Protein AF-0000000084721242 (afdb_homodimer)

pLDDT: mean 79.86, std 17.92, range [24.05, 97.44]

Nearest PDB structures (foldseek):
  6qlf-assembly1_O  TM=5.085E-01  e=5.139E+00  Saccharomyces cerevisiae

Secondary structure (DSSP, 8-state):
--EEEEEEE-------S---HHHHHHHHHHHHHHHHHHHHHHHHHHHHTT-GGGEEEEPPP-SSS-EEEEE-HHHHHHHHH-TTEEEEE-------/--EEEEEEE-------S---HHHHHHHHHHHHHHHHHHHHHHHHHHHHTT-GGGEEEEPPP-SSS-EEEEE-HHHHHHHHH-TTEEEEE-------

Radius of gyration: 16.93 Å; Cα contacts (8 Å, |Δi|>4): 303; chains: 2; bounding box: 42×45×47 Å

Sequence (192 aa):
MWIETIVMPREETVCERPASRRDRSAAHAAACAEGSQFRDSVLSYLHTHQLMDAVKWVSEAGSIPLVTLHCTSLVLEHLQKEPSFEAGRSLMFPAFMWIETIVMPREETVCERPASRRDRSAAHAAACAEGSQFRDSVLSYLHTHQLMDAVKWVSEAGSIPLVTLHCTSLVLEHLQKEPSFEAGRSLMFPAF

InterPro domains:
  IPR059681 PopC secretion inhibitor [PF27478] (4-90)

Organism: Cystobacter fuscus (strain ATCC 25194 / DSM 2262 / NBRC 100088 / M29) (NCBI:txid1242864)

Solvent-accessible surface area (backbone atoms only — not comparable to full-atom values): 10444 Å² total; per-residue (Å²): 118,79,40,52,34,36,38,30,73,35,75,80,58,79,75,75,75,86,68,54,68,74,41,46,56,51,44,47,51,51,29,31,51,47,3,40,50,46,42,51,50,52,49,49,50,32,53,75,69,69,40,54,87,48,44,79,47,70,50,57,62,27,56,48,54,46,36,44,32,36,21,27,68,67,52,53,54,54,41,52,66,37,80,62,36,40,49,36,60,56,63,57,75,69,82,120,119,78,41,51,34,37,37,30,73,36,73,80,58,81,74,76,75,84,68,54,69,73,41,47,56,52,45,46,51,50,29,31,51,47,3,40,50,46,41,50,51,54,51,50,50,33,53,76,69,68,39,56,88,47,44,80,46,70,50,59,62,25,55,46,54,44,35,44,31,35,21,28,68,68,52,52,56,54,41,50,66,37,80,62,37,40,50,35,60,56,58,62,73,72,82,121

Structure (mmCIF, N/CA/C/O backbone):
data_AF-0000000084721242-model_v1
#
loop_
_entity.id
_entity.type
_entity.pdbx_description
1 polymer 'Uncharacterized protein'
#
loop_
_atom_site.group_PDB
_atom_site.id
_atom_site.type_symbol
_atom_site.label_atom_id
_atom_site.label_alt_id
_atom_site.label_comp_id
_atom_site.label_asym_id
_atom_site.label_entity_id
_atom_site.label_seq_id
_atom_site.pdbx_PDB_ins_code
_atom_site.Cartn_x
_atom_site.Cartn_y
_atom_site.Cartn_z
_atom_site.occupancy
_atom_site.B_iso_or_equiv
_atom_site.auth_seq_id
_atom_site.auth_comp_id
_atom_site.auth_asym_id
_atom_site.auth_atom_id
_atom_site.pdbx_PDB_model_num
ATOM 1 N N . MET A 1 1 ? 14.523 -18.469 1.668 1 85.25 1 MET A N 1
ATOM 2 C CA . MET A 1 1 ? 14.656 -17.109 2.201 1 85.25 1 MET A CA 1
ATOM 3 C C . MET A 1 1 ? 13.328 -16.359 2.1 1 85.25 1 MET A C 1
ATOM 5 O O . MET A 1 1 ? 12.57 -16.562 1.15 1 85.25 1 MET A O 1
ATOM 9 N N . TRP A 1 2 ? 12.898 -15.75 3.172 1 86.06 2 TRP A N 1
ATOM 10 C CA . TRP A 1 2 ? 11.602 -15.07 3.225 1 86.06 2 TRP A CA 1
ATOM 11 C C . TRP A 1 2 ? 11.766 -13.578 2.975 1 86.06 2 TRP A C 1
ATOM 13 O O . TRP A 1 2 ? 12.734 -12.969 3.436 1 86.06 2 TRP A O 1
ATOM 23 N N . ILE A 1 3 ? 10.883 -13.008 2.139 1 82.38 3 ILE A N 1
ATOM 24 C CA . ILE A 1 3 ? 10.875 -11.578 1.865 1 82.38 3 ILE A CA 1
ATOM 25 C C . ILE A 1 3 ? 9.508 -10.992 2.215 1 82.38 3 ILE A C 1
ATOM 27 O O . ILE A 1 3 ? 8.5 -11.695 2.201 1 82.38 3 ILE A O 1
ATOM 31 N N . GLU A 1 4 ? 9.516 -9.766 2.613 1 80.69 4 GLU A N 1
ATOM 32 C CA . GLU A 1 4 ? 8.273 -9 2.768 1 80.69 4 GLU A CA 1
ATOM 33 C C . GLU A 1 4 ? 7.816 -8.414 1.436 1 80.69 4 GLU A C 1
ATOM 35 O O . GLU A 1 4 ? 8.57 -7.703 0.774 1 80.69 4 GLU A O 1
ATOM 40 N N . THR A 1 5 ? 6.586 -8.805 1.059 1 85.75 5 THR A N 1
ATOM 41 C CA . THR A 1 5 ? 6.004 -8.383 -0.212 1 85.75 5 THR A CA 1
ATOM 42 C C . THR A 1 5 ? 4.73 -7.582 0.016 1 85.75 5 THR A C 1
ATOM 44 O O . THR A 1 5 ? 3.904 -7.938 0.86 1 85.75 5 THR A O 1
ATOM 47 N N . ILE A 1 6 ? 4.621 -6.551 -0.744 1 86.56 6 ILE A N 1
ATOM 48 C CA . ILE A 1 6 ? 3.389 -5.766 -0.73 1 86.56 6 ILE A CA 1
ATOM 49 C C . ILE A 1 6 ? 2.67 -5.914 -2.07 1 86.56 6 ILE A C 1
ATOM 51 O O . ILE A 1 6 ? 3.297 -5.844 -3.129 1 86.56 6 ILE A O 1
ATOM 55 N N . VAL A 1 7 ? 1.37 -6.16 -1.946 1 90.31 7 VAL A N 1
ATOM 56 C CA . VAL A 1 7 ? 0.529 -6.312 -3.129 1 90.31 7 VAL A CA 1
ATOM 57 C C . VAL A 1 7 ? -0.62 -5.309 -3.078 1 90.31 7 VAL A C 1
ATOM 59 O O . VAL A 1 7 ? -1.258 -5.137 -2.035 1 90.31 7 VAL A O 1
ATOM 62 N N . MET A 1 8 ? -0.796 -4.605 -4.184 1 88.62 8 MET A N 1
ATOM 63 C CA .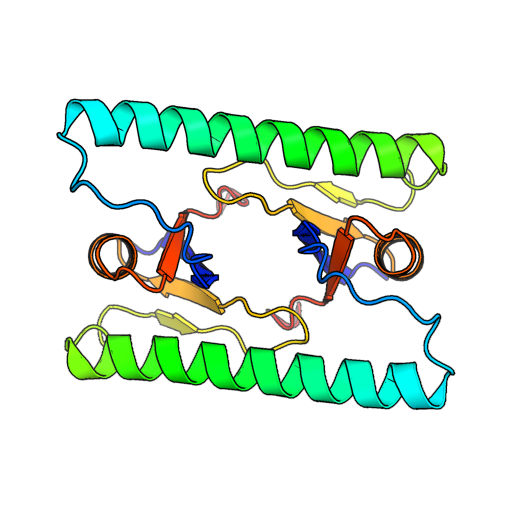 MET A 1 8 ? -1.914 -3.676 -4.324 1 88.62 8 MET A CA 1
ATOM 64 C C . MET A 1 8 ? -2.59 -3.842 -5.684 1 88.62 8 MET A C 1
ATOM 66 O O . MET A 1 8 ? -2.018 -4.434 -6.598 1 88.62 8 MET A O 1
ATOM 70 N N . PRO A 1 9 ? -3.895 -3.381 -5.73 1 85.25 9 PRO A N 1
ATOM 71 C CA . PRO A 1 9 ? -4.543 -3.475 -7.043 1 85.25 9 PRO A CA 1
ATOM 72 C C . PRO A 1 9 ? -3.828 -2.658 -8.117 1 85.25 9 PRO A C 1
ATOM 74 O O . PRO A 1 9 ? -3.346 -1.556 -7.84 1 85.25 9 PRO A O 1
ATOM 77 N N . ARG A 1 10 ? -3.633 -3.352 -9.305 1 80.06 10 ARG A N 1
ATOM 7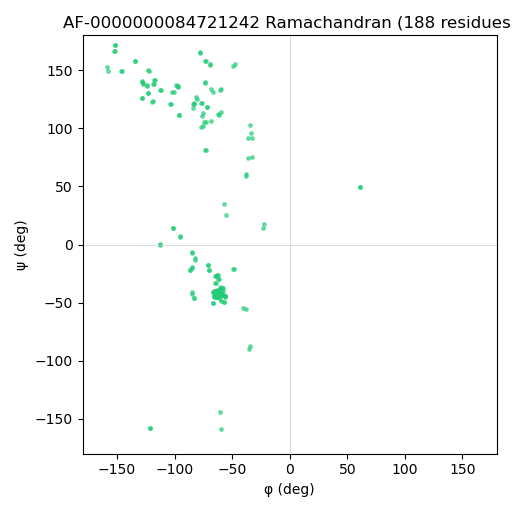8 C CA . ARG A 1 10 ? -3.113 -2.602 -10.445 1 80.06 10 ARG A CA 1
ATOM 79 C C . ARG A 1 10 ? -4.199 -1.736 -11.07 1 80.06 10 ARG A C 1
ATOM 81 O O . ARG A 1 10 ? -5.324 -2.197 -11.281 1 80.06 10 ARG A O 1
ATOM 88 N N . GLU A 1 11 ? -3.965 -0.505 -11.109 1 67.81 11 GLU A N 1
ATOM 89 C CA . GLU A 1 11 ? -4.918 0.384 -11.766 1 67.81 11 GLU A CA 1
ATOM 90 C C . GLU A 1 11 ? -4.859 0.236 -13.289 1 67.81 11 GLU A C 1
ATOM 92 O O . GLU A 1 11 ? -3.783 0.019 -13.852 1 67.81 11 GLU A O 1
ATOM 97 N N . GLU A 1 12 ? -5.922 -0.469 -13.867 1 56.06 12 GLU A N 1
ATOM 98 C CA . GLU A 1 12 ? -6.012 -0.661 -15.312 1 56.06 12 GLU A CA 1
ATOM 99 C C . GLU A 1 12 ? -5.547 0.582 -16.062 1 56.06 12 GLU A C 1
ATOM 101 O O . GLU A 1 12 ? -6.168 1.642 -15.969 1 56.06 12 GLU A O 1
ATOM 106 N N . THR A 1 13 ? -4.406 0.854 -15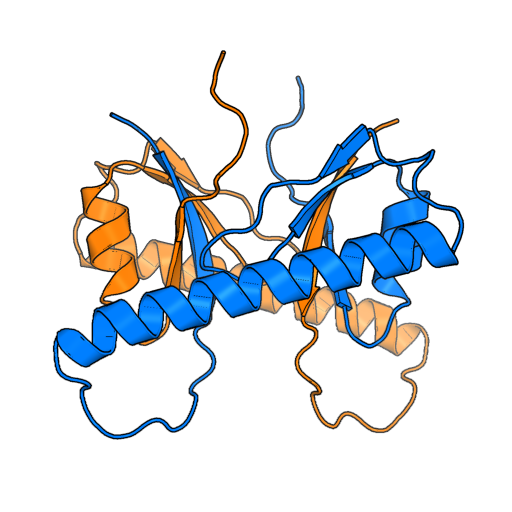.781 1 46.47 13 THR A N 1
ATOM 107 C CA . THR A 1 13 ? -4.172 1.812 -16.859 1 46.47 13 THR A CA 1
ATOM 108 C C . THR A 1 13 ? -4.352 1.149 -18.219 1 46.47 13 THR A C 1
ATOM 110 O O . THR A 1 13 ? -4.105 -0.049 -18.375 1 46.47 13 THR A O 1
ATOM 113 N N . VAL A 1 14 ? -5.336 1.548 -18.953 1 42.94 14 VAL A N 1
ATOM 114 C CA . VAL A 1 14 ? -5.613 1.161 -20.328 1 42.94 14 VAL A CA 1
ATOM 115 C C . VAL A 1 14 ? -4.324 0.687 -21 1 42.94 14 VAL A C 1
ATOM 117 O O . VAL A 1 14 ? -4.238 0.633 -22.234 1 42.94 14 VAL A O 1
ATOM 120 N N . CYS A 1 15 ? -3.334 0.424 -20.406 1 41.22 15 CYS A N 1
ATOM 121 C CA . CYS A 1 15 ? -2.262 0.323 -21.391 1 41.22 15 CYS A CA 1
ATOM 122 C C . CYS A 1 15 ? -2.348 -0.991 -22.156 1 41.22 15 CYS A C 1
ATOM 124 O O . CYS A 1 15 ? -2.564 -2.049 -21.562 1 41.22 15 CYS A O 1
ATOM 126 N N . GLU A 1 16 ? -2.656 -0.949 -23.328 1 44.56 16 GLU A N 1
ATOM 127 C CA . GLU A 1 16 ? -2.664 -1.88 -24.453 1 44.56 16 GLU A CA 1
ATOM 128 C C . GLU A 1 16 ? -1.499 -2.861 -24.375 1 44.56 16 GLU A C 1
ATOM 130 O O . GLU A 1 16 ? -1.693 -4.074 -24.469 1 44.56 16 GLU A O 1
ATOM 135 N N . ARG A 1 17 ? -0.319 -2.371 -24.984 1 44 17 ARG A N 1
ATOM 136 C CA . ARG A 1 17 ? 0.573 -3.221 -25.781 1 44 17 ARG A CA 1
ATOM 137 C C . ARG A 1 17 ? 1.55 -3.967 -24.875 1 44 17 ARG A C 1
ATOM 139 O O . ARG A 1 17 ? 2.115 -3.385 -23.938 1 44 17 ARG A O 1
ATOM 146 N N . PRO A 1 18 ? 1.588 -5.199 -24.781 1 45.91 18 PRO A N 1
ATOM 147 C CA . PRO A 1 18 ? 2.586 -6.051 -24.141 1 45.91 18 PRO A CA 1
ATOM 148 C C . PRO A 1 18 ? 4 -5.48 -24.234 1 45.91 18 PRO A C 1
ATOM 150 O O . PRO A 1 18 ? 4.473 -5.176 -25.328 1 45.91 18 PRO A O 1
ATOM 153 N N . ALA A 1 19 ? 4.477 -4.73 -23.328 1 49.97 19 ALA A N 1
ATOM 154 C CA . ALA A 1 19 ? 5.746 -4.039 -23.531 1 49.97 19 ALA A CA 1
ATOM 155 C C . ALA A 1 19 ? 6.906 -5.027 -23.578 1 49.97 19 ALA A C 1
ATOM 157 O O . ALA A 1 19 ? 6.875 -6.062 -22.906 1 49.97 19 ALA A O 1
ATOM 158 N N . SER A 1 20 ? 7.848 -4.996 -24.469 1 59.22 20 SER A N 1
ATOM 159 C CA . SER A 1 20 ? 9.125 -5.684 -24.609 1 59.22 20 SER A CA 1
ATOM 160 C C . SER A 1 20 ? 9.945 -5.605 -23.328 1 59.22 20 SER A C 1
ATOM 162 O O . SER A 1 20 ? 9.672 -4.77 -22.469 1 59.22 20 SER A O 1
ATOM 164 N N . ARG A 1 21 ? 10.789 -6.516 -23.094 1 52.5 21 ARG A N 1
ATOM 165 C CA . ARG A 1 21 ? 11.68 -6.551 -21.938 1 52.5 21 ARG A CA 1
ATOM 166 C C . ARG A 1 21 ? 12.188 -5.152 -21.594 1 52.5 21 ARG A C 1
ATOM 168 O O . ARG A 1 21 ? 12.258 -4.777 -20.422 1 52.5 21 ARG A O 1
ATOM 175 N N . ARG A 1 22 ? 12.789 -4.562 -22.672 1 53.97 22 ARG A N 1
ATOM 176 C CA . ARG A 1 22 ? 13.266 -3.191 -22.5 1 53.97 22 ARG A CA 1
ATOM 177 C C . ARG A 1 22 ? 12.18 -2.312 -21.891 1 53.97 22 ARG A C 1
ATOM 179 O O . ARG A 1 22 ? 12.469 -1.448 -21.062 1 53.97 22 ARG A O 1
ATOM 186 N N . ASP A 1 23 ? 11.07 -2.83 -22.078 1 63.94 23 ASP A N 1
ATOM 187 C CA . ASP A 1 23 ? 9.898 -2.084 -21.625 1 63.94 23 ASP A CA 1
ATOM 188 C C . ASP A 1 23 ? 9.617 -2.336 -20.156 1 63.94 23 ASP A C 1
ATOM 190 O O . ASP A 1 23 ? 9.273 -1.41 -19.406 1 63.94 23 ASP A O 1
ATOM 194 N N . ARG A 1 24 ? 10.266 -3.494 -19.812 1 66.31 24 ARG A N 1
ATOM 195 C CA . ARG A 1 24 ? 10.016 -3.809 -18.406 1 66.31 24 ARG A CA 1
ATOM 196 C C . ARG A 1 24 ? 10.969 -3.043 -17.5 1 66.31 24 ARG A C 1
ATOM 198 O O . ARG A 1 24 ? 10.57 -2.551 -16.438 1 66.31 24 ARG A O 1
ATOM 205 N N . SER A 1 25 ? 12.266 -3.078 -17.906 1 72.81 25 SER A N 1
ATOM 206 C CA . SER A 1 25 ? 13.234 -2.32 -17.125 1 72.81 25 SER A CA 1
ATOM 207 C C . SER A 1 25 ? 12.852 -0.846 -17.047 1 72.81 25 SER A C 1
ATOM 209 O O . SER A 1 25 ? 12.945 -0.232 -15.984 1 72.81 25 SER A O 1
ATOM 211 N N . ALA A 1 26 ? 12.586 -0.361 -18.125 1 76.94 26 ALA A N 1
ATOM 212 C CA . ALA A 1 26 ? 12.141 1.031 -18.141 1 76.94 26 ALA A CA 1
ATOM 213 C C . ALA A 1 26 ? 10.891 1.228 -17.297 1 76.94 26 ALA A C 1
ATOM 215 O O . ALA A 1 26 ? 10.766 2.234 -16.594 1 76.94 26 ALA A O 1
ATOM 216 N N . ALA A 1 27 ? 10.109 0.227 -17.406 1 74.31 27 ALA A N 1
ATOM 217 C CA . ALA A 1 27 ? 8.891 0.287 -16.609 1 74.31 27 ALA A CA 1
ATOM 218 C C . ALA A 1 27 ? 9.203 0.239 -15.125 1 74.31 27 ALA A C 1
ATOM 220 O O . ALA A 1 27 ? 8.609 0.975 -14.328 1 74.31 27 ALA A O 1
ATOM 221 N N . HIS A 1 28 ? 10.117 -0.567 -14.836 1 77.12 28 HIS A N 1
ATOM 222 C CA . HIS A 1 28 ? 10.523 -0.662 -13.445 1 77.12 28 HIS A CA 1
ATOM 223 C C . HIS A 1 28 ? 11.172 0.636 -12.969 1 77.12 28 HIS A C 1
ATOM 225 O O . HIS A 1 28 ? 10.891 1.108 -11.867 1 77.12 28 HIS A O 1
ATOM 231 N N . ALA A 1 29 ? 12.023 1.138 -13.797 1 82.62 29 ALA A N 1
ATOM 232 C CA . ALA A 1 29 ? 12.664 2.404 -13.453 1 82.62 29 ALA A CA 1
ATOM 233 C C . ALA A 1 29 ? 11.633 3.51 -13.258 1 82.62 29 ALA A C 1
ATOM 235 O O . ALA A 1 29 ? 11.742 4.32 -12.336 1 82.62 29 ALA A O 1
ATOM 236 N N . ALA A 1 30 ? 10.758 3.492 -14.102 1 82.94 30 ALA A N 1
ATOM 237 C CA . ALA A 1 30 ? 9.688 4.484 -13.992 1 82.94 30 ALA A CA 1
ATOM 238 C C . ALA A 1 30 ? 8.883 4.289 -12.719 1 82.94 30 ALA A C 1
ATOM 240 O O . ALA A 1 30 ? 8.523 5.262 -12.047 1 82.94 30 ALA A O 1
ATOM 241 N N . ALA A 1 31 ? 8.68 3.107 -12.43 1 80.44 31 ALA A N 1
ATOM 242 C CA . ALA A 1 31 ? 7.941 2.787 -11.211 1 80.44 31 ALA A CA 1
ATOM 243 C C . ALA A 1 31 ? 8.711 3.236 -9.969 1 80.44 31 ALA A C 1
ATOM 245 O O . ALA A 1 31 ? 8.125 3.803 -9.047 1 80.44 31 ALA A O 1
ATOM 246 N N . CYS A 1 32 ? 9.969 3.045 -10.016 1 83.25 32 CYS A N 1
ATOM 247 C CA . CYS A 1 32 ? 10.797 3.463 -8.891 1 83.25 32 CYS A CA 1
ATOM 248 C C . CYS A 1 32 ? 10.805 4.98 -8.75 1 83.25 32 CYS A C 1
ATOM 250 O O . CYS A 1 32 ? 10.773 5.508 -7.637 1 83.25 32 CYS A O 1
ATOM 252 N N . ALA A 1 33 ? 10.883 5.582 -9.828 1 89 33 ALA A N 1
ATOM 253 C CA . ALA A 1 33 ? 10.844 7.043 -9.812 1 89 33 ALA A CA 1
ATOM 254 C C . ALA A 1 33 ? 9.531 7.547 -9.219 1 89 33 ALA A C 1
ATOM 256 O O . ALA A 1 33 ? 9.523 8.5 -8.43 1 89 33 ALA A O 1
ATOM 257 N N . GLU A 1 34 ? 8.477 6.863 -9.57 1 84.62 34 GLU A N 1
ATOM 258 C CA . GLU A 1 34 ? 7.164 7.23 -9.047 1 84.62 34 GLU A CA 1
ATOM 259 C C . GLU A 1 34 ? 7.098 7.023 -7.535 1 84.62 34 GLU A C 1
ATOM 261 O O . GLU A 1 34 ? 6.562 7.863 -6.809 1 84.62 34 GLU A O 1
ATOM 266 N N . GLY A 1 35 ? 7.613 5.961 -7.172 1 86.06 35 GLY A N 1
ATOM 267 C CA . GLY A 1 35 ? 7.672 5.699 -5.742 1 86.06 35 GLY A CA 1
ATOM 268 C C . GLY A 1 35 ? 8.453 6.75 -4.977 1 86.06 35 GLY A C 1
ATOM 269 O O . GLY A 1 35 ? 8.023 7.195 -3.91 1 86.06 35 GLY A O 1
ATOM 270 N N . SER A 1 36 ? 9.562 7.121 -5.586 1 90.75 36 SER A N 1
ATOM 271 C CA . SER A 1 36 ? 10.406 8.141 -4.965 1 90.75 36 SER A CA 1
ATOM 272 C C . SER A 1 36 ? 9.68 9.477 -4.891 1 90.75 36 SER A C 1
ATOM 274 O O . SER A 1 36 ? 9.742 10.172 -3.871 1 90.75 36 SER A O 1
ATOM 276 N N . GLN A 1 37 ? 9.062 9.789 -5.93 1 92.62 37 GLN A N 1
ATOM 277 C CA . GLN A 1 37 ? 8.328 11.047 -5.969 1 92.62 37 GLN A CA 1
ATOM 278 C C . GLN A 1 37 ? 7.223 11.07 -4.918 1 92.62 37 GLN A C 1
ATOM 280 O O . GLN A 1 37 ? 7 12.086 -4.262 1 92.62 37 GLN A O 1
ATOM 285 N N . PHE A 1 38 ? 6.594 10.008 -4.801 1 91.69 38 PHE A N 1
ATOM 286 C CA . PHE A 1 38 ? 5.516 9.953 -3.822 1 91.69 38 PHE A CA 1
ATOM 287 C C . PHE A 1 38 ? 6.059 10.102 -2.406 1 91.69 38 PHE A C 1
ATOM 289 O O . PHE A 1 38 ? 5.508 10.859 -1.601 1 91.69 38 PHE A O 1
ATOM 296 N N . ARG A 1 39 ? 7.098 9.422 -2.158 1 92.19 39 ARG A N 1
ATOM 297 C CA . ARG A 1 39 ? 7.723 9.555 -0.848 1 92.19 39 ARG A CA 1
ATOM 298 C C . ARG A 1 39 ? 8.086 11.008 -0.559 1 92.19 39 ARG A C 1
ATOM 300 O O . ARG A 1 39 ? 7.824 11.516 0.535 1 92.19 39 ARG A O 1
ATOM 307 N N . ASP A 1 40 ? 8.641 11.656 -1.517 1 94.88 40 ASP A N 1
ATOM 308 C CA . ASP A 1 40 ? 9.016 13.055 -1.353 1 94.88 40 ASP A CA 1
ATOM 309 C C . ASP A 1 40 ? 7.793 13.922 -1.045 1 94.88 40 ASP A C 1
ATOM 311 O O . ASP A 1 40 ? 7.871 14.852 -0.243 1 94.88 40 ASP A O 1
ATOM 315 N N . SER A 1 41 ? 6.719 13.578 -1.66 1 95.25 41 SER A N 1
ATOM 316 C CA . SER A 1 41 ? 5.496 14.336 -1.425 1 95.25 41 SER A CA 1
ATOM 317 C C . SER A 1 41 ? 5.008 14.172 0.011 1 95.25 41 SER A C 1
ATOM 319 O O . SER A 1 41 ? 4.566 15.133 0.64 1 95.25 41 SER A O 1
ATOM 321 N N . VAL A 1 42 ? 5.07 12.984 0.449 1 95.88 42 VAL A N 1
ATOM 322 C CA . VAL A 1 42 ? 4.648 12.703 1.817 1 95.88 42 VAL A CA 1
ATOM 323 C C . VAL A 1 42 ? 5.559 13.438 2.799 1 95.88 42 VAL A C 1
ATOM 325 O O . VAL A 1 42 ? 5.082 14.094 3.732 1 95.88 42 VAL A O 1
ATOM 328 N N . LEU A 1 43 ? 6.824 13.406 2.568 1 96.56 43 LEU A N 1
ATOM 329 C CA . LEU A 1 43 ? 7.781 14.078 3.439 1 96.56 43 LEU A CA 1
ATOM 330 C C . LEU A 1 43 ? 7.562 15.586 3.424 1 96.56 43 LEU A C 1
ATOM 332 O O . LEU A 1 43 ? 7.609 16.234 4.473 1 96.56 43 LEU A O 1
ATOM 336 N N . SER A 1 44 ? 7.395 16.078 2.291 1 97.12 44 SER A N 1
ATOM 337 C CA . SER A 1 44 ? 7.141 17.516 2.172 1 97.12 44 SER A CA 1
ATOM 338 C C . SER A 1 44 ? 5.902 17.922 2.963 1 97.12 44 SER A C 1
ATOM 340 O O . SER A 1 44 ? 5.898 18.953 3.631 1 97.12 44 SER A O 1
ATOM 342 N N . TYR A 1 45 ? 4.891 17.094 2.824 1 97.38 45 TYR A N 1
ATOM 343 C CA . TYR A 1 45 ? 3.666 17.375 3.564 1 97.38 45 TYR A CA 1
ATOM 344 C C . TYR A 1 45 ? 3.926 17.375 5.066 1 97.38 45 TYR A C 1
ATOM 346 O O . TYR A 1 45 ? 3.49 18.297 5.77 1 97.38 45 TYR A O 1
ATOM 354 N N . LEU A 1 46 ? 4.609 16.391 5.555 1 97.31 46 LEU A N 1
ATOM 355 C CA . LEU A 1 46 ? 4.91 16.281 6.977 1 97.31 46 LEU A CA 1
ATOM 356 C C . LEU A 1 46 ? 5.719 17.484 7.453 1 97.31 46 LEU A C 1
ATOM 358 O O . LEU A 1 46 ? 5.477 18.016 8.547 1 97.31 46 LEU A O 1
ATOM 362 N N . HIS A 1 47 ? 6.598 17.906 6.664 1 97.31 47 HIS A N 1
ATOM 363 C CA . HIS A 1 47 ? 7.418 19.062 6.996 1 97.31 47 HIS A CA 1
ATOM 364 C C . HIS A 1 47 ? 6.582 20.328 7.047 1 97.31 47 HIS A C 1
ATOM 366 O O . HIS A 1 47 ? 6.676 21.109 8.008 1 97.31 47 HIS A O 1
ATOM 372 N N . THR A 1 48 ? 5.844 20.531 6.047 1 97.25 48 THR A N 1
ATOM 373 C CA . THR A 1 48 ? 5.035 21.75 5.918 1 97.25 48 THR A CA 1
ATOM 374 C C . THR A 1 48 ? 4.074 21.875 7.094 1 97.25 48 THR A C 1
ATOM 376 O O . THR A 1 48 ? 3.818 22.984 7.566 1 97.25 48 THR A O 1
ATOM 379 N N . HIS A 1 49 ? 3.555 20.797 7.52 1 97.12 49 HIS A N 1
ATOM 380 C CA . HIS A 1 49 ? 2.557 20.828 8.578 1 97.12 49 HIS A CA 1
ATOM 381 C C . HIS A 1 49 ? 3.197 20.594 9.945 1 97.12 49 HIS A C 1
ATOM 383 O O . HIS A 1 49 ? 2.496 20.375 10.938 1 97.12 49 HIS A O 1
ATOM 389 N N . GLN A 1 50 ? 4.492 20.562 9.992 1 96.94 50 GLN A N 1
ATOM 390 C CA . GLN A 1 50 ? 5.27 20.484 11.227 1 96.94 50 GLN A CA 1
ATOM 391 C C . GLN A 1 50 ? 4.945 19.203 11.992 1 96.94 50 GLN A C 1
ATOM 393 O O . GLN A 1 50 ? 4.734 19.234 13.203 1 96.94 50 GLN A O 1
ATOM 398 N N . LEU A 1 51 ? 4.98 18.062 11.234 1 97.44 51 LEU A N 1
ATOM 399 C CA . LEU A 1 51 ? 4.59 16.797 11.828 1 97.44 51 LEU A CA 1
ATOM 400 C C . LEU A 1 51 ? 5.789 15.867 11.953 1 97.44 51 LEU A C 1
ATOM 402 O O . LEU A 1 51 ? 5.664 14.75 12.469 1 97.44 51 LEU A O 1
ATOM 406 N N . MET A 1 52 ? 6.953 16.281 11.547 1 96 52 MET A N 1
ATOM 407 C CA . MET A 1 52 ? 8.125 15.414 11.484 1 96 52 MET A CA 1
ATOM 408 C C . MET A 1 52 ? 8.539 14.953 12.875 1 96 52 MET A C 1
ATOM 410 O O . MET A 1 52 ? 9.078 13.859 13.039 1 96 52 MET A O 1
ATOM 414 N N . ASP A 1 53 ? 8.219 15.766 13.891 1 96.75 53 ASP A N 1
ATOM 415 C CA . ASP A 1 53 ? 8.578 15.398 15.266 1 96.75 53 ASP A CA 1
ATOM 416 C C . ASP A 1 53 ? 7.73 14.234 15.758 1 96.75 53 ASP A C 1
ATOM 418 O O . ASP A 1 53 ? 8.07 13.594 16.766 1 96.75 53 ASP A O 1
ATOM 422 N N . ALA A 1 54 ? 6.664 13.961 15.141 1 96.44 54 ALA A N 1
ATOM 423 C CA . ALA A 1 54 ? 5.738 12.898 15.523 1 96.44 54 ALA A CA 1
ATOM 424 C C . ALA A 1 54 ? 5.914 11.664 14.648 1 96.44 54 ALA A C 1
ATOM 426 O O . ALA A 1 54 ? 5.035 10.805 14.586 1 96.44 54 ALA A O 1
ATOM 427 N N . VAL A 1 55 ? 7.027 11.664 13.938 1 93.62 55 VAL A N 1
ATOM 428 C CA . VAL A 1 55 ? 7.375 10.547 13.07 1 93.62 55 VAL A CA 1
ATOM 429 C C . VAL A 1 55 ? 8.695 9.93 13.531 1 93.62 55 VAL A C 1
ATOM 431 O O . VAL A 1 55 ? 9.711 10.617 13.625 1 93.62 55 VAL A O 1
ATOM 434 N N . LYS A 1 56 ? 8.633 8.656 13.805 1 93.44 56 LYS A N 1
ATOM 435 C CA . LYS A 1 56 ? 9.828 7.945 14.258 1 93.44 56 LYS A CA 1
ATOM 436 C C . LYS A 1 56 ? 10.672 7.484 13.07 1 93.44 56 LYS A C 1
ATOM 438 O O . LYS A 1 56 ? 11.906 7.516 13.133 1 93.44 56 LYS A O 1
ATOM 443 N N . TRP A 1 57 ? 10.008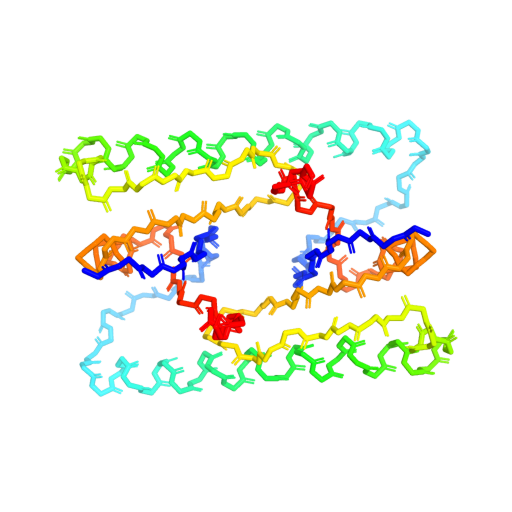 6.965 12.023 1 89 57 TRP A N 1
ATOM 444 C CA . TRP A 1 57 ? 10.727 6.539 10.828 1 89 57 TRP A CA 1
ATOM 445 C C . TRP A 1 57 ? 9.805 6.492 9.617 1 89 57 TRP A C 1
ATOM 447 O O . TRP A 1 57 ? 8.586 6.402 9.766 1 89 57 TRP A O 1
ATOM 457 N N . VAL A 1 58 ? 10.43 6.68 8.461 1 89 58 VAL A N 1
ATOM 458 C CA . VAL A 1 58 ? 9.758 6.625 7.164 1 89 58 VAL A CA 1
ATOM 459 C C . VAL A 1 58 ? 10.453 5.594 6.273 1 89 58 VAL A C 1
ATOM 461 O O . VAL A 1 58 ? 11.68 5.535 6.215 1 89 58 VAL A O 1
ATOM 464 N N . SER A 1 59 ? 9.648 4.824 5.594 1 83.38 59 SER A N 1
ATOM 465 C CA . SER A 1 59 ? 10.219 3.809 4.715 1 83.38 59 SER A CA 1
ATOM 466 C C . SER A 1 59 ? 10.914 4.441 3.514 1 83.38 59 SER A C 1
ATOM 468 O O . SER A 1 59 ? 10.562 5.543 3.092 1 83.38 59 SER A O 1
ATOM 470 N N . GLU A 1 60 ? 11.898 3.611 2.971 1 84.81 60 GLU A N 1
ATOM 471 C CA . GLU A 1 60 ? 12.484 3.988 1.686 1 84.81 60 GLU A CA 1
ATOM 472 C C . GLU A 1 60 ? 11.5 3.734 0.543 1 84.81 60 GLU A C 1
ATOM 474 O O . GLU A 1 60 ? 10.555 2.963 0.692 1 84.81 60 GLU A O 1
ATOM 479 N N . ALA A 1 61 ? 11.812 4.484 -0.528 1 81.81 61 ALA A N 1
ATOM 480 C CA . ALA A 1 61 ? 10.969 4.316 -1.709 1 81.81 61 ALA A CA 1
ATOM 481 C C . ALA A 1 61 ? 11.266 2.992 -2.408 1 81.81 61 ALA A C 1
ATOM 483 O O . ALA A 1 61 ? 12.414 2.551 -2.463 1 81.81 61 ALA A O 1
ATOM 484 N N . GLY A 1 62 ? 10.148 2.346 -2.871 1 78.75 62 GLY A N 1
ATOM 485 C CA . GLY A 1 62 ? 10.25 1.179 -3.732 1 78.75 62 GLY A CA 1
ATOM 486 C C . GLY A 1 62 ? 9.547 1.356 -5.066 1 78.75 62 GLY A C 1
ATOM 487 O O . GLY A 1 62 ? 9.453 2.473 -5.578 1 78.75 62 GLY A O 1
ATOM 488 N N . SER A 1 63 ? 9.227 0.219 -5.66 1 78.5 63 SER A N 1
ATOM 489 C CA . SER A 1 63 ? 8.586 0.271 -6.973 1 78.5 63 SER A CA 1
ATOM 490 C C . SER A 1 63 ? 7.082 0.507 -6.844 1 78.5 63 SER A C 1
ATOM 492 O O . SER A 1 63 ? 6.41 0.808 -7.832 1 78.5 63 SER A O 1
ATOM 494 N N . ILE A 1 64 ? 6.59 0.396 -5.688 1 79.44 64 ILE A N 1
ATOM 495 C CA . ILE A 1 64 ? 5.188 0.717 -5.43 1 79.44 64 ILE A CA 1
ATOM 496 C C . ILE A 1 64 ? 5.086 2.09 -4.77 1 79.44 64 ILE A C 1
ATOM 498 O O . ILE A 1 64 ? 5.824 2.389 -3.828 1 79.44 64 ILE A O 1
ATOM 502 N N . PRO A 1 65 ? 4.199 2.916 -5.305 1 83.12 65 PRO A N 1
ATOM 503 C CA . PRO A 1 65 ? 4.047 4.227 -4.672 1 83.12 65 PRO A CA 1
ATOM 504 C C . PRO A 1 65 ? 3.314 4.152 -3.334 1 83.12 65 PRO A C 1
ATOM 506 O O . PRO A 1 65 ? 2.123 4.465 -3.26 1 83.12 65 PRO A O 1
ATOM 509 N N . LEU A 1 66 ? 4.051 3.812 -2.344 1 84.44 66 LEU A N 1
ATOM 510 C CA . LEU A 1 66 ? 3.559 3.742 -0.971 1 84.44 66 LEU A CA 1
ATOM 511 C C . LEU A 1 66 ? 4.648 4.145 0.018 1 84.44 66 LEU A C 1
ATOM 513 O O . LEU A 1 66 ? 5.836 3.93 -0.241 1 84.44 66 LEU A O 1
ATOM 517 N N . VAL A 1 67 ? 4.168 4.711 1.103 1 88.44 67 VAL A N 1
ATOM 518 C CA . VAL A 1 67 ? 5.086 5.09 2.172 1 88.44 67 VAL A CA 1
ATOM 519 C C . VAL A 1 67 ? 4.598 4.516 3.5 1 88.44 67 VAL A C 1
ATOM 521 O O . VAL A 1 67 ? 3.412 4.613 3.826 1 88.44 67 VAL A O 1
ATOM 524 N N . THR A 1 68 ? 5.457 3.793 4.168 1 85.75 68 THR A N 1
ATOM 525 C CA . THR A 1 68 ? 5.168 3.357 5.527 1 85.75 68 THR A CA 1
ATOM 526 C C . THR A 1 68 ? 5.84 4.273 6.547 1 85.75 68 THR A C 1
ATOM 528 O O . THR A 1 68 ? 7 4.656 6.375 1 85.75 68 THR A O 1
ATOM 531 N N . LEU A 1 69 ? 5.02 4.574 7.57 1 87.69 69 LEU A N 1
ATOM 532 C CA . LEU A 1 69 ? 5.52 5.43 8.641 1 87.69 69 LEU A CA 1
ATOM 533 C C . LEU A 1 69 ? 5.293 4.789 10.008 1 87.69 69 LEU A C 1
ATOM 535 O O . LEU A 1 69 ? 4.281 4.117 10.219 1 87.69 69 LEU A O 1
ATOM 539 N N . HIS A 1 70 ? 6.254 4.922 10.867 1 88.5 70 HIS A N 1
ATOM 540 C CA . HIS A 1 70 ? 6 4.805 12.297 1 88.5 70 HIS A CA 1
ATOM 541 C C . HIS A 1 70 ? 5.801 6.18 12.938 1 88.5 70 HIS A C 1
ATOM 543 O O . HIS A 1 70 ? 6.742 6.969 13.023 1 88.5 70 HIS A O 1
ATOM 549 N N . CYS A 1 71 ? 4.551 6.387 13.344 1 91.38 71 CYS A N 1
ATOM 550 C CA . CYS A 1 71 ? 4.203 7.75 13.719 1 91.38 71 CYS A CA 1
ATOM 551 C C . CYS A 1 71 ? 3.096 7.762 14.766 1 91.38 71 CYS A C 1
ATOM 553 O O . CYS A 1 71 ? 2.572 6.711 15.133 1 91.38 71 CYS A O 1
ATOM 555 N N . THR A 1 72 ? 2.842 8.93 15.289 1 93.62 72 THR A N 1
ATOM 556 C CA . THR A 1 72 ? 1.737 9.078 16.234 1 93.62 72 THR A CA 1
ATOM 557 C C . THR A 1 72 ? 0.402 9.125 15.492 1 93.62 72 THR A C 1
ATOM 559 O O . THR A 1 72 ? 0.363 9.359 14.289 1 93.62 72 THR A O 1
ATOM 562 N N . SER A 1 73 ? -0.679 8.945 16.281 1 91.88 73 SER A N 1
ATOM 563 C CA . SER A 1 73 ? -2.023 8.977 15.719 1 91.88 73 SER A CA 1
ATOM 564 C C . SER A 1 73 ? -2.332 10.344 15.117 1 91.88 73 SER A C 1
ATOM 566 O O . SER A 1 73 ? -3.125 10.453 14.18 1 91.88 73 SER A O 1
ATOM 568 N N . LEU A 1 74 ? -1.776 11.375 15.609 1 94.81 74 LEU A N 1
ATOM 569 C CA . LEU A 1 74 ? -1.982 12.727 15.086 1 94.81 74 LEU A CA 1
ATOM 570 C C . LEU A 1 74 ? -1.564 12.82 13.625 1 94.81 74 LEU A C 1
ATOM 572 O O . LEU A 1 74 ? -2.271 13.414 12.812 1 94.81 74 LEU A O 1
ATOM 576 N N . VAL A 1 75 ? -0.462 12.219 13.344 1 96.12 75 VAL A N 1
ATOM 577 C CA . VAL A 1 75 ? 0.059 12.234 11.977 1 96.12 75 VAL A CA 1
ATOM 578 C C . VAL A 1 75 ? -0.915 11.516 11.047 1 96.12 75 VAL A C 1
ATOM 580 O O . VAL A 1 75 ? -1.212 12.008 9.953 1 96.12 75 VAL A O 1
ATOM 583 N N . LEU A 1 76 ? -1.384 10.375 11.484 1 90.62 76 LEU A N 1
ATOM 584 C CA . LEU A 1 76 ? -2.355 9.641 10.688 1 90.62 76 LEU A CA 1
ATOM 585 C C . LEU A 1 76 ? -3.576 10.508 10.383 1 90.62 76 LEU A C 1
ATOM 587 O O . LEU A 1 76 ? -4.043 10.555 9.242 1 90.62 76 LEU A O 1
ATOM 591 N N . GLU A 1 77 ? -4.074 11.203 11.367 1 92.06 77 GLU A N 1
ATOM 592 C CA . GLU A 1 77 ? -5.246 12.055 11.195 1 92.06 77 GLU A CA 1
ATOM 593 C C . GLU A 1 77 ? -4.992 13.141 10.148 1 92.06 77 GLU A C 1
ATOM 595 O O . GLU A 1 77 ? -5.848 13.414 9.305 1 92.06 77 GLU A O 1
ATOM 600 N N . HIS A 1 78 ? -3.869 13.758 10.188 1 95 78 HIS A N 1
ATOM 601 C CA . HIS A 1 78 ? -3.518 14.797 9.227 1 95 78 HIS A CA 1
ATOM 602 C C . HIS A 1 78 ? -3.432 14.234 7.809 1 95 78 HIS A C 1
ATOM 604 O O . HIS A 1 78 ? -3.932 14.844 6.863 1 95 78 HIS A O 1
ATOM 610 N N . LEU A 1 79 ? -2.766 13.062 7.703 1 93.5 79 LEU A N 1
ATOM 611 C CA . LEU A 1 79 ? -2.596 12.438 6.398 1 93.5 79 LEU A CA 1
ATOM 612 C C . LEU A 1 79 ? -3.943 12.023 5.816 1 93.5 79 LEU A C 1
ATOM 614 O O . LEU A 1 79 ? -4.145 12.094 4.602 1 93.5 79 LEU A O 1
ATOM 618 N N . GLN A 1 80 ? -4.855 11.648 6.664 1 88.5 80 GLN A N 1
ATOM 619 C CA . GLN A 1 80 ? -6.184 11.25 6.219 1 88.5 80 GLN A CA 1
ATOM 620 C C . GLN A 1 80 ? -6.977 12.453 5.711 1 88.5 80 GLN A C 1
ATOM 622 O O . GLN A 1 80 ? -7.91 12.297 4.918 1 88.5 80 GLN A O 1
ATOM 627 N N . LYS A 1 81 ? -6.613 13.609 6.117 1 89.44 81 LYS A N 1
ATOM 628 C CA . LYS A 1 81 ? -7.309 14.828 5.707 1 89.44 81 LYS A CA 1
ATOM 629 C C . LYS A 1 81 ? -6.762 15.359 4.387 1 89.44 81 LYS A C 1
ATOM 631 O O . LYS A 1 81 ? -7.398 16.188 3.73 1 89.44 81 LYS A O 1
ATOM 636 N N . GLU A 1 82 ? -5.566 14.984 4.051 1 91.12 82 GLU A N 1
ATOM 637 C CA . GLU A 1 82 ? -4.953 15.43 2.805 1 91.12 82 GLU A CA 1
ATOM 638 C C . GLU A 1 82 ? -5.605 14.758 1.6 1 91.12 82 GLU A C 1
ATOM 640 O O . GLU A 1 82 ? -5.555 13.531 1.459 1 91.12 82 GLU A O 1
ATOM 645 N N . PRO A 1 83 ? -6.227 15.469 0.686 1 86.69 83 PRO A N 1
ATOM 646 C CA . PRO A 1 83 ? -7.016 14.898 -0.409 1 86.69 83 PRO A CA 1
ATOM 647 C C . PRO A 1 83 ? -6.18 14.031 -1.349 1 86.69 83 PRO A C 1
ATOM 649 O O . PRO A 1 83 ? -6.715 13.133 -2.002 1 86.69 83 PRO A O 1
ATOM 652 N N . SER A 1 84 ? -4.977 14.266 -1.446 1 87 84 SER A N 1
ATOM 653 C CA . SER A 1 84 ? -4.141 13.531 -2.393 1 87 84 SER A CA 1
ATOM 654 C C . SER A 1 84 ? -3.662 12.211 -1.802 1 87 84 SER A C 1
ATOM 656 O O . SER A 1 84 ? -3.055 11.398 -2.5 1 87 84 SER A O 1
ATOM 658 N N . PHE A 1 85 ? -3.939 11.977 -0.506 1 89.69 85 PHE A N 1
ATOM 659 C CA . PHE A 1 85 ? -3.418 10.797 0.167 1 89.69 85 PHE A CA 1
ATOM 660 C C . PHE A 1 85 ? -4.555 9.898 0.64 1 89.69 85 PHE A C 1
ATOM 662 O O . PHE A 1 85 ? -5.613 10.383 1.038 1 89.69 85 PHE A O 1
ATOM 669 N N . GLU A 1 86 ? -4.355 8.633 0.521 1 85.5 86 GLU A N 1
ATOM 670 C CA . GLU A 1 86 ? -5.051 7.625 1.315 1 85.5 86 GLU A CA 1
ATOM 671 C C . GLU A 1 86 ? -4.152 7.074 2.42 1 85.5 86 GLU A C 1
ATOM 673 O O . GLU A 1 86 ? -3.072 6.547 2.143 1 85.5 86 GLU A O 1
ATOM 678 N N . ALA A 1 87 ? -4.605 7.246 3.576 1 88.12 87 ALA A N 1
ATOM 679 C CA . ALA A 1 87 ? -3.781 6.809 4.699 1 88.12 87 ALA A CA 1
ATOM 680 C C . ALA A 1 87 ? -4.574 5.902 5.637 1 88.12 87 ALA A C 1
ATOM 682 O O . ALA A 1 87 ? -5.766 6.129 5.867 1 88.12 87 ALA A O 1
ATOM 683 N N . GLY A 1 88 ? -3.898 4.879 6.074 1 82.31 88 GLY A N 1
ATOM 684 C CA . GLY A 1 88 ? -4.527 3.959 7.012 1 82.31 88 GLY A CA 1
ATOM 685 C C . GLY A 1 88 ? -3.531 3.25 7.91 1 82.31 88 GLY A C 1
ATOM 686 O O . GLY A 1 88 ? -2.322 3.322 7.684 1 82.31 88 GLY A O 1
ATOM 687 N N . ARG A 1 89 ? -4.113 2.6 8.984 1 75.81 89 ARG A N 1
ATOM 688 C CA . ARG A 1 89 ? -3.295 1.802 9.898 1 75.81 89 ARG A CA 1
ATOM 689 C C . ARG A 1 89 ? -3.037 0.413 9.32 1 75.81 89 ARG A C 1
ATOM 691 O O . ARG A 1 89 ? -3.93 -0.194 8.727 1 75.81 89 ARG A O 1
ATOM 698 N N . SER A 1 90 ? -1.712 0.104 9.281 1 65.69 90 SER A N 1
ATOM 699 C CA . SER A 1 90 ? -1.412 -1.269 8.883 1 65.69 90 SER A CA 1
ATOM 700 C C . SER A 1 90 ? -1.67 -2.244 10.023 1 65.69 90 SER A C 1
ATOM 702 O O . SER A 1 90 ? -1.291 -1.982 11.172 1 65.69 90 SER A O 1
ATOM 704 N N . LEU A 1 91 ? -2.811 -2.949 9.977 1 55 91 LEU A N 1
ATOM 705 C CA . LEU A 1 91 ? -3.076 -3.918 11.039 1 55 91 LEU A CA 1
ATOM 706 C C . LEU A 1 91 ? -1.938 -4.926 11.156 1 55 91 LEU A C 1
ATOM 708 O O . LEU A 1 91 ? -2.098 -5.98 11.773 1 55 91 LEU A O 1
ATOM 712 N N . MET A 1 92 ? -0.868 -4.586 10.781 1 50.75 92 MET A N 1
ATOM 713 C CA . MET A 1 92 ? 0.069 -5.668 11.07 1 50.75 92 MET A CA 1
ATOM 714 C C . MET A 1 92 ? 0.128 -5.961 12.562 1 50.75 92 MET A C 1
ATOM 716 O O . MET A 1 92 ? -0.533 -5.289 13.359 1 50.75 92 MET A O 1
ATOM 720 N N . PHE A 1 93 ? 1.538 -6.34 12.992 1 42.72 93 PHE A N 1
ATOM 721 C CA . PHE A 1 93 ? 1.955 -7.098 14.172 1 42.72 93 PHE A CA 1
ATOM 722 C C . PHE A 1 93 ? 1.693 -6.305 15.445 1 42.72 93 PHE A C 1
ATOM 724 O O . PHE A 1 93 ? 2.045 -5.125 15.531 1 42.72 93 PHE A O 1
ATOM 731 N N . PRO A 1 94 ? 0.71 -6.707 16.141 1 35.78 94 PRO A N 1
ATOM 732 C CA . PRO A 1 94 ? 0.901 -6.227 17.516 1 35.78 94 PRO A CA 1
ATOM 733 C C . PRO A 1 94 ? 2.371 -6.184 17.922 1 35.78 94 PRO A C 1
ATOM 735 O O . PRO A 1 94 ? 3.117 -7.129 17.672 1 35.78 94 PRO A O 1
ATOM 738 N N . ALA A 1 95 ? 3.117 -5.176 17.875 1 28.58 95 ALA A N 1
ATOM 739 C CA . ALA A 1 95 ? 4.199 -5.32 18.844 1 28.58 95 ALA A CA 1
ATOM 740 C C . ALA A 1 95 ? 3.709 -6.02 20.109 1 28.58 95 ALA A C 1
ATOM 742 O O . ALA A 1 95 ? 2.799 -5.531 20.781 1 28.58 95 ALA A O 1
ATOM 743 N N . PHE A 1 96 ? 3.459 -7.375 20.109 1 24.11 96 PHE A N 1
ATOM 744 C CA . PHE A 1 96 ? 3.451 -7.891 21.469 1 24.11 96 PHE A CA 1
ATOM 745 C C . PHE A 1 96 ? 4.684 -7.418 22.234 1 24.11 96 PHE A C 1
ATOM 747 O O . PHE A 1 96 ? 5.77 -7.309 21.672 1 24.11 96 PHE A O 1
ATOM 754 N N . MET B 1 1 ? 2.305 7.156 21.938 1 85.31 1 MET B N 1
ATOM 755 C CA . MET B 1 1 ? 2.17 5.809 21.391 1 85.31 1 MET B CA 1
ATOM 756 C C . MET B 1 1 ? 2.395 5.812 19.875 1 85.31 1 MET B C 1
ATOM 758 O O . MET B 1 1 ? 2.027 6.766 19.188 1 85.31 1 MET B O 1
ATOM 762 N N . TRP B 1 2 ? 3.221 4.941 19.375 1 85.88 2 TRP B N 1
ATOM 763 C CA . TRP B 1 2 ? 3.588 4.902 17.953 1 85.88 2 TRP B CA 1
ATOM 764 C C . TRP B 1 2 ? 2.754 3.869 17.203 1 85.88 2 TRP B C 1
ATOM 766 O O . TRP B 1 2 ? 2.461 2.795 17.734 1 85.88 2 TRP B O 1
ATOM 776 N N . ILE B 1 3 ? 2.277 4.238 16.016 1 82.25 3 ILE B N 1
ATOM 777 C CA . ILE B 1 3 ? 1.524 3.328 15.164 1 82.25 3 ILE B CA 1
ATOM 778 C C . ILE B 1 3 ? 2.205 3.223 13.797 1 82.25 3 ILE B C 1
ATOM 780 O O . ILE B 1 3 ? 2.92 4.137 13.383 1 82.25 3 ILE B O 1
ATOM 784 N N . GLU B 1 4 ? 2.064 2.098 13.172 1 80.69 4 GLU B N 1
ATOM 785 C CA . GLU B 1 4 ? 2.467 1.926 11.781 1 80.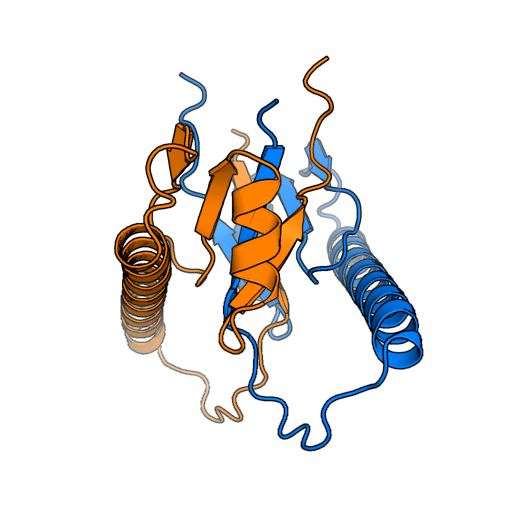69 4 GLU B CA 1
ATOM 786 C C . GLU B 1 4 ? 1.375 2.402 10.828 1 80.69 4 GLU B C 1
ATOM 788 O O . GLU B 1 4 ? 0.231 1.952 10.914 1 80.69 4 GLU B O 1
ATOM 793 N N . THR B 1 5 ? 1.756 3.371 9.992 1 85.62 5 THR B N 1
ATOM 794 C CA . THR B 1 5 ? 0.829 3.984 9.047 1 85.62 5 THR B CA 1
ATOM 795 C C . THR B 1 5 ? 1.285 3.746 7.609 1 85.62 5 THR B C 1
ATOM 797 O O . THR B 1 5 ? 2.475 3.857 7.305 1 85.62 5 THR B O 1
ATOM 800 N N . ILE B 1 6 ? 0.333 3.438 6.793 1 86.56 6 ILE B N 1
ATOM 801 C CA . ILE B 1 6 ? 0.605 3.32 5.367 1 86.56 6 ILE B CA 1
ATOM 802 C C . ILE B 1 6 ? -0.101 4.445 4.613 1 86.56 6 ILE B C 1
ATOM 804 O O . ILE B 1 6 ? -1.268 4.742 4.879 1 86.56 6 ILE B O 1
ATOM 808 N N . VAL B 1 7 ? 0.685 5.059 3.729 1 90.31 7 VAL B N 1
ATOM 809 C CA . VAL B 1 7 ? 0.157 6.141 2.906 1 90.31 7 VAL B CA 1
ATOM 810 C C . VAL B 1 7 ? 0.344 5.805 1.428 1 90.31 7 VAL B C 1
ATOM 812 O O . VAL B 1 7 ? 1.412 5.34 1.021 1 90.31 7 VAL B O 1
ATOM 815 N N . MET B 1 8 ? -0.751 5.957 0.68 1 88.56 8 MET B N 1
ATOM 816 C CA . MET B 1 8 ? -0.705 5.773 -0.768 1 88.56 8 MET B CA 1
ATOM 817 C C . MET B 1 8 ? -1.442 6.902 -1.483 1 88.56 8 MET B C 1
ATOM 819 O O . MET B 1 8 ? -2.23 7.621 -0.868 1 88.56 8 MET B O 1
ATOM 823 N N . PRO B 1 9 ? -1.054 7.086 -2.801 1 85.56 9 PRO B N 1
ATOM 824 C CA . PRO B 1 9 ? -1.793 8.125 -3.521 1 85.56 9 PRO B CA 1
ATOM 825 C C . PRO B 1 9 ? -3.293 7.84 -3.594 1 85.56 9 PRO B C 1
ATOM 827 O O . PRO B 1 9 ? -3.697 6.688 -3.762 1 85.56 9 PRO B O 1
ATOM 830 N N . A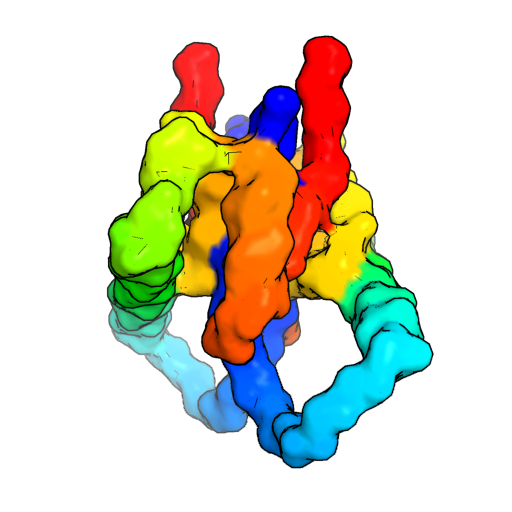RG B 1 10 ? -4.074 8.953 -3.281 1 79.81 10 ARG B N 1
ATOM 831 C CA . ARG B 1 10 ? -5.516 8.828 -3.492 1 79.81 10 ARG B CA 1
ATOM 832 C C . ARG B 1 10 ? -5.863 8.945 -4.973 1 79.81 10 ARG B C 1
ATOM 834 O O . ARG B 1 10 ? -5.359 9.828 -5.668 1 79.81 10 ARG B O 1
ATOM 841 N N . GLU B 1 11 ? -6.48 7.945 -5.461 1 67.5 11 GLU B N 1
ATOM 842 C CA . GLU B 1 11 ? -6.926 8.008 -6.852 1 67.5 11 GLU B CA 1
ATOM 843 C C . GLU B 1 11 ? -8.133 8.922 -7.008 1 67.5 11 GLU B C 1
ATOM 845 O O . GLU B 1 11 ? -8.992 8.992 -6.121 1 67.5 11 GLU B O 1
ATOM 850 N N . GLU B 1 12 ? -7.863 10.172 -7.59 1 56.22 12 GLU B N 1
ATOM 851 C CA . GLU B 1 12 ? -8.93 11.141 -7.84 1 56.22 12 GLU B CA 1
ATOM 852 C C . GLU B 1 12 ? -10.211 10.453 -8.297 1 56.22 12 GLU B C 1
ATOM 854 O O . GLU B 1 12 ? -10.242 9.844 -9.367 1 56.22 12 GLU B O 1
ATOM 859 N N . THR B 1 13 ? -10.602 9.695 -7.445 1 46.38 13 THR B N 1
ATOM 860 C CA . THR B 1 13 ? -11.938 9.477 -7.996 1 46.38 13 THR B CA 1
ATOM 861 C C . THR B 1 13 ? -12.711 10.789 -8.055 1 46.38 13 THR B C 1
ATOM 863 O O . THR B 1 13 ? -12.523 11.664 -7.215 1 46.38 13 THR B O 1
ATOM 866 N N . VAL B 1 14 ? -12.969 11.281 -9.234 1 43.28 14 VAL B N 1
ATOM 867 C CA . VAL B 1 14 ? -13.82 12.43 -9.508 1 43.28 14 VAL B CA 1
ATOM 868 C C . VAL B 1 14 ? -14.797 12.641 -8.352 1 43.28 14 VAL B C 1
ATOM 870 O O . VAL B 1 14 ? -15.867 13.234 -8.531 1 43.28 14 VAL B O 1
ATOM 873 N N . CYS B 1 15 ? -14.648 12.164 -7.281 1 41.81 15 CYS B N 1
ATOM 874 C CA . CYS B 1 15 ? -15.906 12.375 -6.566 1 41.81 15 CYS B CA 1
ATOM 875 C C . CYS B 1 15 ? -16.047 13.82 -6.117 1 41.81 15 CYS B C 1
ATOM 877 O O . CYS B 1 15 ? -15.078 14.414 -5.621 1 41.81 15 CYS B O 1
ATOM 879 N N . GLU B 1 16 ? -16.906 14.508 -6.613 1 44.16 16 GLU B N 1
ATOM 880 C CA . GLU B 1 16 ? -17.5 15.812 -6.344 1 44.16 16 GLU B CA 1
ATOM 881 C C . GLU B 1 16 ? -17.578 16.078 -4.844 1 44.16 16 GLU B C 1
ATOM 883 O O . GLU B 1 16 ? -17.125 17.125 -4.371 1 44.16 16 GLU B O 1
ATOM 888 N N . ARG B 1 17 ? -18.781 15.641 -4.238 1 43.84 17 ARG B N 1
ATOM 889 C CA . ARG B 1 17 ? -19.484 16.375 -3.182 1 43.84 17 ARG B CA 1
ATOM 890 C C . ARG B 1 17 ? -18.875 16.062 -1.815 1 43.84 17 ARG B C 1
ATOM 892 O O . ARG B 1 17 ? -18.562 14.914 -1.513 1 43.84 17 ARG B O 1
ATOM 899 N N . PRO B 1 18 ? -18.391 16.938 -1.071 1 45.88 18 PRO B N 1
ATOM 900 C CA . PRO B 1 18 ? -17.953 16.859 0.326 1 45.88 18 PRO B CA 1
ATOM 901 C C . PRO B 1 18 ? -18.844 15.945 1.166 1 45.88 18 PRO B C 1
ATOM 903 O O . PRO B 1 18 ? -20.062 16.109 1.189 1 45.88 18 PRO B O 1
ATOM 906 N N . ALA B 1 19 ? -18.578 14.711 1.312 1 49.53 19 ALA B N 1
ATOM 907 C CA . ALA B 1 19 ? -19.531 13.805 1.934 1 49.53 19 ALA B CA 1
ATOM 908 C C . ALA B 1 19 ? -19.734 14.141 3.41 1 49.53 19 ALA B C 1
ATOM 910 O O . ALA B 1 19 ? -18.797 14.562 4.086 1 49.53 19 ALA B O 1
ATOM 911 N N . SER B 1 20 ? -20.891 14.266 3.992 1 58.78 20 SER B N 1
ATOM 912 C CA . SER B 1 20 ? -21.328 14.367 5.379 1 58.78 20 SER B CA 1
ATOM 913 C C . SER B 1 20 ? -20.672 13.297 6.246 1 58.78 20 SER B C 1
ATOM 915 O O . SER B 1 20 ? -20.156 12.305 5.73 1 58.78 20 SER B O 1
ATOM 917 N N . ARG B 1 21 ? -20.547 13.508 7.5 1 52.5 21 ARG B N 1
ATOM 918 C CA . ARG B 1 21 ? -19.984 12.555 8.461 1 52.5 21 ARG B CA 1
ATOM 919 C C . ARG B 1 21 ? -20.469 11.133 8.156 1 52.5 21 ARG B C 1
ATOM 921 O O . ARG B 1 21 ? -19.672 10.188 8.227 1 52.5 21 ARG B O 1
ATOM 928 N N . ARG B 1 22 ? -21.828 11.062 8.109 1 53.69 22 ARG B N 1
ATOM 929 C CA . ARG B 1 22 ? -22.422 9.773 7.75 1 53.69 22 ARG B CA 1
ATOM 930 C C . ARG B 1 22 ? -21.75 9.203 6.504 1 53.69 22 ARG B C 1
ATOM 932 O O . ARG B 1 22 ? -21.531 7.992 6.414 1 53.69 22 ARG B O 1
ATOM 939 N N . ASP B 1 23 ? -21.203 10.117 5.883 1 63.91 23 ASP B N 1
ATOM 940 C CA . ASP B 1 23 ? -20.594 9.773 4.605 1 63.91 23 ASP B CA 1
ATOM 941 C C . ASP B 1 23 ? -19.172 9.242 4.801 1 63.91 23 ASP B C 1
ATOM 943 O O . ASP B 1 23 ? -18.766 8.281 4.148 1 63.91 23 ASP B O 1
ATOM 947 N N . ARG B 1 24 ? -18.75 9.68 6.035 1 65.69 24 ARG B N 1
ATOM 948 C CA . ARG B 1 24 ? -17.391 9.227 6.273 1 65.69 24 ARG B CA 1
ATOM 949 C C . ARG B 1 24 ? -17.375 7.793 6.793 1 65.69 24 ARG B C 1
ATOM 951 O O . ARG B 1 24 ? -16.516 6.992 6.395 1 65.69 24 ARG B O 1
ATOM 958 N N . SER B 1 25 ? -18.281 7.551 7.793 1 73.12 25 SER B N 1
ATOM 959 C CA . SER B 1 25 ? -18.375 6.191 8.305 1 73.12 25 SER B CA 1
ATOM 960 C C . SER B 1 25 ? -18.688 5.199 7.191 1 73.12 25 SER B C 1
ATOM 962 O O . SER B 1 25 ? -18.109 4.113 7.133 1 73.12 25 SER B O 1
ATOM 964 N N . ALA B 1 26 ? -19.609 5.531 6.508 1 76.38 26 ALA B N 1
ATOM 965 C CA . ALA B 1 26 ? -19.969 4.684 5.371 1 76.38 26 ALA B CA 1
ATOM 966 C C . ALA B 1 26 ? -18.781 4.535 4.414 1 76.38 26 ALA B C 1
ATOM 968 O O . ALA B 1 26 ? -18.547 3.447 3.887 1 76.38 26 ALA B O 1
ATOM 969 N N . ALA B 1 27 ? -18.156 5.633 4.293 1 73.75 27 ALA B N 1
ATOM 970 C CA . ALA B 1 27 ? -16.984 5.605 3.422 1 73.75 27 ALA B CA 1
ATOM 971 C C . ALA B 1 27 ? -15.891 4.695 3.986 1 73.75 27 ALA B C 1
ATOM 973 O O . ALA B 1 27 ? -15.266 3.934 3.248 1 73.75 27 ALA B O 1
ATOM 974 N N . HIS B 1 28 ? -15.766 4.793 5.238 1 76.94 28 HIS B N 1
ATOM 975 C CA . HIS B 1 28 ? -14.781 3.934 5.887 1 76.94 28 HIS B CA 1
ATOM 976 C C . HIS B 1 28 ? -15.18 2.465 5.781 1 76.94 28 HIS B C 1
ATOM 978 O O . HIS B 1 28 ? -14.336 1.608 5.496 1 76.94 28 HIS B O 1
ATOM 984 N N . ALA B 1 29 ? -16.422 2.236 6.047 1 82.44 29 ALA B N 1
ATOM 985 C CA . ALA B 1 29 ? -16.906 0.865 5.934 1 82.44 29 ALA B CA 1
ATOM 986 C C . ALA B 1 29 ? -16.703 0.326 4.52 1 82.44 29 ALA B C 1
ATOM 988 O O . ALA B 1 29 ? -16.312 -0.829 4.336 1 82.44 29 ALA B O 1
ATOM 989 N N . ALA B 1 30 ? -17 1.129 3.66 1 82.81 30 ALA B N 1
ATOM 990 C CA . ALA B 1 30 ? -16.812 0.735 2.266 1 82.81 30 ALA B CA 1
ATOM 991 C C . ALA B 1 30 ? -15.344 0.471 1.958 1 82.81 30 ALA B C 1
ATOM 993 O O . ALA B 1 30 ? -15.016 -0.484 1.252 1 82.81 30 ALA B O 1
ATOM 994 N N . ALA B 1 31 ? -14.57 1.273 2.488 1 80.12 31 ALA B N 1
ATOM 995 C CA . ALA B 1 31 ? -13.133 1.113 2.297 1 80.12 31 ALA B CA 1
ATOM 996 C C . ALA B 1 31 ? -12.641 -0.197 2.908 1 80.12 31 ALA B C 1
ATOM 998 O O . ALA B 1 31 ? -11.844 -0.912 2.299 1 80.12 31 ALA B O 1
ATOM 999 N N . CYS B 1 32 ? -13.172 -0.5 4.031 1 83.25 32 CYS B N 1
ATOM 1000 C CA . CYS B 1 32 ? -12.789 -1.746 4.688 1 83.25 32 CYS B CA 1
ATOM 1001 C C . CYS B 1 32 ? -13.258 -2.953 3.881 1 83.25 32 CYS B C 1
ATOM 1003 O O . CYS B 1 32 ? -12.539 -3.949 3.777 1 83.25 32 CYS B O 1
ATOM 1005 N N . ALA B 1 33 ? -14.375 -2.844 3.404 1 88.94 33 ALA B N 1
ATOM 1006 C CA . ALA B 1 33 ? -14.898 -3.918 2.564 1 88.94 33 ALA B CA 1
ATOM 1007 C C . ALA B 1 33 ? -14.016 -4.129 1.333 1 88.94 33 ALA B C 1
ATOM 1009 O O . ALA B 1 33 ? -13.727 -5.266 0.954 1 88.94 33 ALA B O 1
ATOM 1010 N N . GLU B 1 34 ? -13.578 -3.021 0.788 1 84.31 34 GLU B N 1
ATOM 1011 C CA . GLU B 1 34 ? -12.703 -3.084 -0.376 1 84.31 34 GLU B CA 1
ATOM 1012 C C . GLU B 1 34 ? -11.367 -3.744 -0.028 1 84.31 34 GLU B C 1
ATOM 1014 O O . GLU B 1 34 ? -10.859 -4.562 -0.795 1 84.31 34 GLU B O 1
ATOM 1019 N N . GLY B 1 35 ? -10.906 -3.346 1.054 1 86.12 35 GLY B N 1
ATOM 1020 C CA . GLY B 1 35 ? -9.672 -3.971 1.517 1 86.12 35 GLY B CA 1
ATOM 1021 C C . GLY B 1 35 ? -9.805 -5.469 1.711 1 86.12 35 GLY B C 1
ATOM 1022 O O . GLY B 1 35 ? -8.922 -6.23 1.316 1 86.12 35 GLY B O 1
ATOM 1023 N N . SER B 1 36 ? -10.945 -5.832 2.291 1 90.75 36 SER B N 1
ATOM 1024 C CA . SER B 1 36 ? -11.203 -7.25 2.52 1 90.75 36 SER B CA 1
ATOM 1025 C C . SER B 1 36 ? -11.32 -8.008 1.201 1 90.75 36 SER B C 1
ATOM 1027 O O . SER B 1 36 ? -10.781 -9.109 1.061 1 90.75 36 SER B O 1
ATOM 1029 N N . GLN B 1 37 ? -12.008 -7.426 0.328 1 92.56 37 GLN B N 1
ATOM 1030 C CA . GLN B 1 37 ? -12.18 -8.055 -0.977 1 92.56 37 GLN B CA 1
ATOM 1031 C C . GLN B 1 37 ? -10.844 -8.242 -1.681 1 92.56 37 GLN B C 1
ATOM 1033 O O . GLN B 1 37 ? -10.594 -9.281 -2.299 1 92.56 37 GLN B O 1
ATOM 1038 N N . PHE B 1 38 ? -10.062 -7.273 -1.579 1 91.56 38 PHE B N 1
ATOM 1039 C CA . PHE B 1 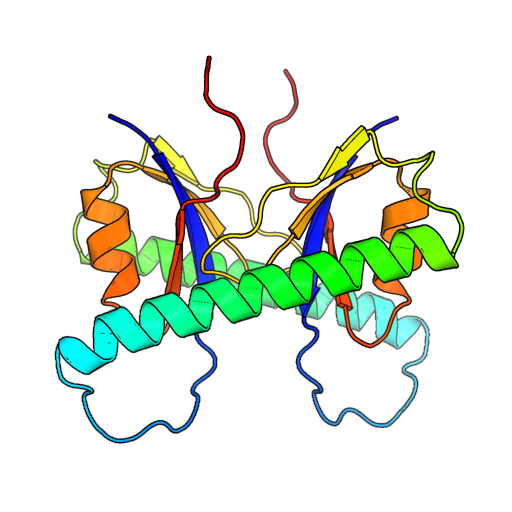38 ? -8.766 -7.375 -2.234 1 91.56 38 PHE B CA 1
ATOM 1040 C C . PHE B 1 38 ? -7.922 -8.477 -1.601 1 91.56 38 PHE B C 1
ATOM 1042 O O . PHE B 1 38 ? -7.309 -9.273 -2.307 1 91.56 38 PHE B O 1
ATOM 1049 N N . ARG B 1 39 ? -7.918 -8.508 -0.328 1 92.12 39 ARG B N 1
ATOM 1050 C CA . ARG B 1 39 ? -7.191 -9.57 0.357 1 92.12 39 ARG B CA 1
ATOM 1051 C C . ARG B 1 39 ? -7.668 -10.945 -0.101 1 92.12 39 ARG B C 1
ATOM 1053 O O . ARG B 1 39 ? -6.855 -11.828 -0.381 1 92.12 39 ARG B O 1
ATOM 1060 N N . ASP B 1 40 ? -8.938 -11.102 -0.205 1 94.88 40 ASP B N 1
ATOM 1061 C CA . ASP B 1 40 ? -9.5 -12.375 -0.646 1 94.88 40 ASP B CA 1
ATOM 1062 C C . ASP B 1 40 ? -9.023 -12.727 -2.055 1 94.88 40 ASP B C 1
ATOM 1064 O O . ASP B 1 40 ? -8.758 -13.891 -2.354 1 94.88 40 ASP B O 1
ATOM 1068 N N . SER B 1 41 ? -8.938 -11.719 -2.848 1 95.19 41 SER B N 1
ATOM 1069 C CA . SER B 1 41 ? -8.484 -11.953 -4.215 1 95.19 41 SER B CA 1
ATOM 1070 C C . SER B 1 41 ? -7.039 -12.445 -4.238 1 95.19 41 SER B C 1
ATOM 1072 O O . SER B 1 41 ? -6.695 -13.336 -5.016 1 95.19 41 SER B O 1
ATOM 1074 N N . VAL B 1 42 ? -6.258 -11.836 -3.439 1 95.94 42 VAL B N 1
ATOM 1075 C CA . VAL B 1 42 ? -4.855 -12.234 -3.367 1 95.94 42 VAL B CA 1
ATOM 1076 C C . VAL B 1 42 ? -4.754 -13.672 -2.846 1 95.94 42 VAL B C 1
ATOM 1078 O O . VAL B 1 42 ? -4.035 -14.492 -3.414 1 95.94 42 VAL B O 1
ATOM 1081 N N . LEU B 1 43 ? -5.496 -13.977 -1.841 1 96.5 43 LEU B N 1
ATOM 1082 C CA . LEU B 1 43 ? -5.477 -15.32 -1.27 1 96.5 43 LEU B CA 1
ATOM 1083 C C . LEU B 1 43 ? -5.969 -16.344 -2.283 1 96.5 43 LEU B C 1
ATOM 1085 O O . LEU B 1 43 ? -5.391 -17.438 -2.402 1 96.5 43 LEU B O 1
ATOM 1089 N N . SER B 1 44 ? -6.992 -16.016 -2.914 1 97.06 44 SER B N 1
ATOM 1090 C CA . SER B 1 44 ? -7.523 -16.922 -3.938 1 97.06 44 SER B CA 1
ATOM 1091 C C . SER B 1 44 ? -6.48 -17.203 -5.016 1 97.06 44 SER B C 1
ATOM 1093 O O . SER B 1 44 ? -6.328 -18.344 -5.453 1 97.06 44 SER B O 1
ATOM 1095 N N . TYR B 1 45 ? -5.836 -16.141 -5.402 1 97.19 45 TYR B N 1
ATOM 1096 C CA . TYR B 1 45 ? -4.785 -16.297 -6.406 1 97.19 45 TYR B CA 1
ATOM 1097 C C . TYR B 1 45 ? -3.693 -17.234 -5.91 1 97.19 45 TYR B C 1
ATOM 1099 O O . TYR B 1 45 ? -3.273 -18.141 -6.637 1 97.19 45 TYR B O 1
ATOM 1107 N N . LEU B 1 46 ? -3.217 -17.031 -4.719 1 97.31 46 LEU B N 1
ATOM 1108 C CA . LEU B 1 46 ? -2.16 -17.859 -4.145 1 97.31 46 LEU B CA 1
ATOM 1109 C C . LEU B 1 46 ? -2.596 -19.312 -4.066 1 97.31 46 LEU B C 1
ATOM 1111 O O . LEU B 1 46 ? -1.806 -20.219 -4.344 1 97.31 46 LEU B O 1
ATOM 1115 N N . HIS B 1 47 ? -3.805 -19.516 -3.732 1 97.25 47 HIS B N 1
ATOM 1116 C CA . HIS B 1 47 ? -4.348 -20.875 -3.643 1 97.25 47 HIS B CA 1
ATOM 1117 C C . HIS B 1 47 ? -4.414 -21.531 -5.016 1 97.25 47 HIS B C 1
ATOM 1119 O O . HIS B 1 47 ? -3.963 -22.672 -5.184 1 97.25 47 HIS B O 1
ATOM 1125 N N . THR B 1 48 ? -4.973 -20.859 -5.922 1 97.19 48 THR B N 1
ATOM 1126 C CA . THR B 1 48 ? -5.172 -21.375 -7.27 1 97.19 48 THR B CA 1
ATOM 1127 C C . THR B 1 48 ? -3.84 -21.766 -7.895 1 97.19 48 THR B C 1
ATOM 1129 O O . THR B 1 48 ? -3.762 -22.766 -8.625 1 97.19 48 THR B O 1
ATOM 1132 N N . HIS B 1 49 ? -2.844 -21.016 -7.637 1 97.06 49 HIS B N 1
ATOM 1133 C CA . HIS B 1 49 ? -1.546 -21.25 -8.258 1 97.06 49 HIS B CA 1
ATOM 1134 C C . HIS B 1 49 ? -0.643 -22.094 -7.359 1 97.06 49 HIS B C 1
ATOM 1136 O O . HIS B 1 49 ? 0.557 -22.203 -7.617 1 97.06 49 HIS B O 1
ATOM 1142 N N . GLN B 1 50 ? -1.187 -22.578 -6.281 1 96.94 50 GLN B N 1
ATOM 1143 C CA . GLN B 1 50 ? -0.506 -23.5 -5.371 1 96.94 50 GLN B CA 1
ATOM 1144 C C . GLN B 1 50 ? 0.742 -22.844 -4.777 1 96.94 50 GLN B C 1
ATOM 1146 O O . GLN B 1 50 ? 1.806 -23.469 -4.727 1 96.94 50 GLN B O 1
ATOM 1151 N N . LEU B 1 51 ? 0.542 -21.609 -4.254 1 97.38 51 LEU B N 1
ATOM 1152 C CA . LEU B 1 51 ? 1.682 -20.844 -3.752 1 97.38 51 LEU B CA 1
ATOM 1153 C C . LEU B 1 51 ? 1.594 -20.688 -2.238 1 97.38 51 LEU B C 1
ATOM 1155 O O . LEU B 1 51 ? 2.488 -20.094 -1.622 1 97.38 51 LEU B O 1
ATOM 1159 N N . MET B 1 52 ? 0.582 -21.203 -1.597 1 95.94 52 MET B N 1
ATOM 1160 C CA . MET B 1 52 ? 0.329 -20.969 -0.179 1 95.94 52 MET B CA 1
ATOM 1161 C C . MET B 1 52 ? 1.445 -21.547 0.679 1 95.94 52 MET B C 1
ATOM 1163 O O . MET B 1 52 ? 1.75 -21.031 1.752 1 95.94 52 MET B O 1
ATOM 1167 N N . ASP B 1 53 ? 2.104 -22.594 0.162 1 96.75 53 ASP B N 1
ATOM 1168 C CA . ASP B 1 53 ? 3.186 -23.219 0.916 1 96.75 53 ASP B CA 1
ATOM 1169 C C . ASP B 1 53 ? 4.414 -22.312 0.971 1 96.75 53 ASP B C 1
ATOM 1171 O O . ASP B 1 53 ? 5.312 -22.516 1.789 1 96.75 53 ASP B O 1
ATOM 1175 N N . ALA B 1 54 ? 4.5 -21.375 0.14 1 96.5 54 ALA B N 1
ATOM 1176 C CA . ALA B 1 54 ? 5.633 -20.453 0.05 1 96.5 54 ALA B CA 1
ATOM 1177 C C . ALA B 1 54 ? 5.305 -19.125 0.708 1 96.5 54 ALA B C 1
ATOM 1179 O O . ALA B 1 54 ? 5.98 -18.109 0.457 1 96.5 54 ALA B O 1
ATOM 1180 N N . VAL B 1 55 ? 4.234 -19.141 1.478 1 93.56 55 VAL B N 1
ATOM 1181 C CA . VAL B 1 55 ? 3.801 -17.953 2.215 1 93.56 55 VAL B CA 1
ATOM 1182 C C . VAL B 1 55 ? 3.814 -18.25 3.715 1 93.56 55 VAL B C 1
ATOM 1184 O O . VAL B 1 55 ? 3.17 -19.188 4.176 1 93.56 55 VAL B O 1
ATOM 1187 N N . LYS B 1 56 ? 4.566 -17.438 4.426 1 93.5 56 LYS B N 1
ATOM 1188 C CA . LYS B 1 56 ? 4.668 -17.609 5.871 1 93.5 56 LYS B CA 1
ATOM 1189 C C . LYS B 1 56 ? 3.518 -16.906 6.59 1 93.5 56 LYS B C 1
ATOM 1191 O O . LYS B 1 56 ? 3.012 -17.406 7.594 1 93.5 56 LYS B O 1
ATOM 1196 N N . TRP B 1 57 ? 3.182 -15.688 6.098 1 89.31 57 TRP B N 1
ATOM 1197 C CA . TRP B 1 57 ? 2.107 -14.93 6.727 1 89.31 57 TRP B CA 1
ATOM 1198 C C . TRP B 1 57 ? 1.528 -13.906 5.762 1 89.31 57 TRP B C 1
ATOM 1200 O O . TRP B 1 57 ? 2.207 -13.469 4.828 1 89.31 57 TRP B O 1
ATOM 1210 N N . VAL B 1 58 ? 0.21 -13.641 5.953 1 89.06 58 VAL B N 1
ATOM 1211 C CA . VAL B 1 58 ? -0.522 -12.633 5.195 1 89.06 58 VAL B CA 1
ATOM 1212 C C . VAL B 1 58 ? -1.167 -11.633 6.152 1 89.06 58 VAL B C 1
ATOM 1214 O O . VAL B 1 58 ? -1.752 -12.023 7.164 1 89.06 58 VAL B O 1
ATOM 1217 N N . SER B 1 59 ? -1.067 -10.383 5.801 1 83.5 59 SER B N 1
ATOM 1218 C CA . SER B 1 59 ? -1.648 -9.352 6.656 1 83.5 59 SER B CA 1
ATOM 1219 C C . SER B 1 59 ? -3.172 -9.414 6.637 1 83.5 59 SER B C 1
ATOM 1221 O O . SER B 1 59 ? -3.77 -9.859 5.656 1 83.5 59 SER B O 1
ATOM 1223 N N . GLU B 1 60 ? -3.752 -8.891 7.781 1 84.75 60 GLU B N 1
ATOM 1224 C CA . GLU B 1 60 ? -5.195 -8.672 7.793 1 84.75 60 GLU B CA 1
ATOM 1225 C C . GLU B 1 60 ? -5.582 -7.48 6.922 1 84.75 60 GLU B C 1
ATOM 1227 O O . GLU B 1 60 ? -4.742 -6.633 6.613 1 84.75 60 GLU B O 1
ATOM 1232 N N . ALA B 1 61 ? -6.883 -7.543 6.539 1 81.94 61 ALA B N 1
ATOM 1233 C CA . ALA B 1 61 ? -7.391 -6.445 5.723 1 81.94 61 ALA B CA 1
ATOM 1234 C C . ALA B 1 61 ? -7.59 -5.184 6.562 1 81.94 61 ALA B C 1
ATOM 1236 O O . ALA B 1 61 ? -7.996 -5.262 7.727 1 81.94 61 ALA B O 1
ATOM 1237 N N . GLY B 1 62 ? -7.207 -4.031 5.945 1 78.62 62 GLY B N 1
ATOM 1238 C CA . GLY B 1 62 ? -7.508 -2.727 6.508 1 78.62 62 GLY B CA 1
ATOM 1239 C C . GLY B 1 62 ? -8.336 -1.854 5.582 1 78.62 62 GLY B C 1
ATOM 1240 O O . GLY B 1 62 ? -9.117 -2.361 4.777 1 78.62 62 GLY B O 1
ATOM 1241 N N . SER B 1 63 ? -8.242 -0.577 5.836 1 78.38 63 SER B N 1
ATOM 1242 C CA . SER B 1 63 ? -9.031 0.353 5.035 1 78.38 63 SER B CA 1
ATOM 1243 C C . SER B 1 63 ? -8.336 0.669 3.713 1 78.38 63 SER B C 1
ATOM 1245 O O . SER B 1 63 ? -8.945 1.249 2.811 1 78.38 63 SER B O 1
ATOM 1247 N N . ILE B 1 64 ? -7.129 0.323 3.602 1 79.38 64 ILE B N 1
ATOM 1248 C CA . ILE B 1 64 ? -6.414 0.471 2.338 1 79.38 64 ILE B CA 1
ATOM 1249 C C . ILE B 1 64 ? -6.355 -0.875 1.618 1 79.38 64 ILE B C 1
ATOM 1251 O O . ILE B 1 64 ? -6.035 -1.898 2.229 1 79.38 64 ILE B O 1
ATOM 1255 N N . PRO B 1 65 ? -6.707 -0.863 0.349 1 83.12 65 PRO B N 1
ATOM 1256 C CA . PRO B 1 65 ? -6.621 -2.131 -0.381 1 83.12 65 PRO B CA 1
ATOM 1257 C C . PRO B 1 65 ? -5.184 -2.545 -0.68 1 83.12 65 PRO B C 1
ATOM 1259 O O . PRO B 1 65 ? -4.703 -2.361 -1.803 1 83.12 65 PRO B O 1
ATOM 1262 N N . LEU B 1 66 ? -4.59 -3.121 0.294 1 84.25 66 LEU B N 1
ATOM 1263 C CA . LEU B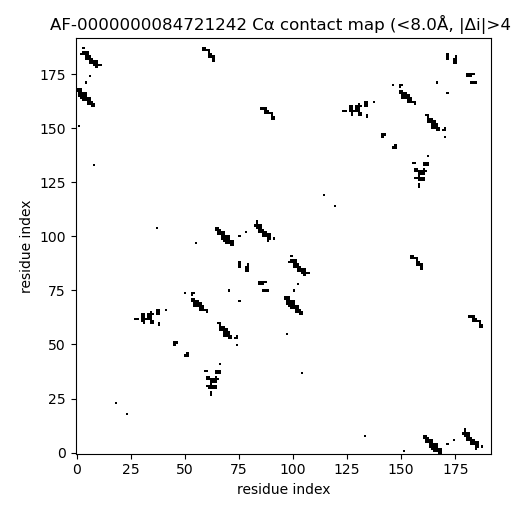 1 66 ? -3.23 -3.645 0.203 1 84.25 66 LEU B CA 1
ATOM 1264 C C . LEU B 1 66 ? -3.074 -4.898 1.054 1 84.25 66 LEU B C 1
ATOM 1266 O O . LEU B 1 66 ? -3.736 -5.043 2.084 1 84.25 66 LEU B O 1
ATOM 1270 N N . VAL B 1 67 ? -2.197 -5.73 0.557 1 88.56 67 VAL B N 1
ATOM 1271 C CA . VAL B 1 67 ? -1.889 -6.953 1.294 1 88.56 67 VAL B CA 1
ATOM 1272 C C . VAL B 1 67 ? -0.377 -7.082 1.47 1 88.56 67 VAL B C 1
ATOM 1274 O O . VAL B 1 67 ? 0.384 -6.887 0.519 1 88.56 67 VAL B O 1
ATOM 1277 N N . THR B 1 68 ? 0.04 -7.25 2.691 1 85.81 68 THR B N 1
ATOM 1278 C CA . THR B 1 68 ? 1.438 -7.574 2.955 1 85.81 68 THR B CA 1
ATOM 1279 C C . THR B 1 68 ? 1.608 -9.07 3.188 1 85.81 68 THR B C 1
ATOM 1281 O O . THR B 1 68 ? 0.801 -9.695 3.881 1 85.81 68 THR B O 1
ATOM 1284 N N . LEU B 1 69 ? 2.699 -9.562 2.568 1 87.69 69 LEU B N 1
ATOM 1285 C CA . LEU B 1 69 ? 3.012 -10.984 2.705 1 87.69 69 LEU B CA 1
ATOM 1286 C C . LEU B 1 69 ? 4.461 -11.18 3.141 1 87.69 69 LEU B C 1
ATOM 1288 O O . LEU B 1 69 ? 5.344 -10.422 2.736 1 87.69 69 LEU B O 1
ATOM 1292 N N . HIS B 1 70 ? 4.684 -12.125 4.008 1 88.69 70 HIS B N 1
ATOM 1293 C CA . HIS B 1 70 ? 6 -12.75 4.141 1 88.69 70 HIS B CA 1
ATOM 1294 C C . HIS B 1 70 ? 6.082 -14.039 3.338 1 88.69 70 HIS B C 1
ATOM 1296 O O . HIS B 1 70 ? 5.418 -15.023 3.672 1 88.69 70 HIS B O 1
ATOM 1302 N N . CYS B 1 71 ? 6.891 -13.969 2.287 1 91.5 71 CYS B N 1
ATOM 1303 C CA . CYS B 1 71 ? 6.832 -15.055 1.321 1 91.5 71 CYS B CA 1
ATOM 1304 C C . CYS B 1 71 ? 8.172 -15.234 0.615 1 91.5 71 CYS B C 1
ATOM 1306 O O . CYS B 1 71 ? 9.102 -14.461 0.843 1 91.5 71 CYS B O 1
ATOM 1308 N N . THR B 1 72 ? 8.25 -16.297 -0.134 1 93.69 72 THR B N 1
ATOM 1309 C CA . THR B 1 72 ? 9.453 -16.516 -0.928 1 93.69 72 THR B CA 1
ATOM 1310 C C . THR B 1 72 ? 9.438 -15.648 -2.18 1 93.69 72 THR B C 1
ATOM 1312 O O . THR B 1 72 ? 8.391 -15.133 -2.574 1 93.69 72 THR B O 1
ATOM 1315 N N . SER B 1 73 ? 10.641 -15.539 -2.803 1 91.81 73 SER B N 1
ATOM 1316 C CA . SER B 1 73 ? 10.781 -14.75 -4.023 1 91.81 73 SER B CA 1
ATOM 1317 C C . SER B 1 73 ? 9.914 -15.312 -5.145 1 91.81 73 SER B C 1
ATOM 1319 O O . SER B 1 73 ? 9.469 -14.578 -6.023 1 91.81 73 SER B O 1
ATOM 1321 N N . LEU B 1 74 ? 9.656 -16.562 -5.184 1 94.94 74 LEU B N 1
ATOM 1322 C CA . LEU B 1 74 ? 8.82 -17.203 -6.195 1 94.94 74 LEU B CA 1
ATOM 1323 C C . LEU B 1 74 ? 7.414 -16.609 -6.184 1 94.94 74 LEU B C 1
ATOM 1325 O O . LEU B 1 74 ? 6.844 -16.328 -7.238 1 94.94 74 LEU B O 1
ATOM 1329 N N . VAL B 1 75 ? 6.922 -16.406 -5.004 1 96.12 75 VAL B N 1
ATOM 1330 C CA . VAL B 1 75 ? 5.582 -15.859 -4.848 1 96.12 75 VAL B CA 1
ATOM 1331 C C . VAL B 1 75 ? 5.539 -14.445 -5.422 1 96.12 75 VAL B C 1
ATOM 1333 O O . VAL B 1 75 ? 4.605 -14.086 -6.141 1 96.12 75 VAL B O 1
ATOM 1336 N N . LEU B 1 76 ? 6.543 -13.68 -5.078 1 90.62 76 LEU B N 1
ATOM 1337 C CA . LEU B 1 76 ? 6.617 -12.32 -5.613 1 90.62 76 LEU B CA 1
ATOM 1338 C C . LEU B 1 76 ? 6.59 -12.336 -7.137 1 90.62 76 LEU B C 1
ATOM 1340 O O . LEU B 1 76 ? 5.863 -11.555 -7.758 1 90.62 76 LEU B O 1
ATOM 1344 N N . GLU B 1 77 ? 7.336 -13.219 -7.754 1 92.25 77 GLU B N 1
ATOM 1345 C CA . GLU B 1 77 ? 7.398 -13.312 -9.211 1 92.25 77 GLU B CA 1
ATOM 1346 C C . GLU B 1 77 ? 6.027 -13.625 -9.797 1 92.25 77 GLU B C 1
ATOM 1348 O O . GLU B 1 77 ? 5.629 -13.031 -10.805 1 92.25 77 GLU B O 1
ATOM 1353 N N . HIS B 1 78 ? 5.328 -14.5 -9.227 1 95.06 78 HIS B N 1
ATOM 1354 C CA . HIS B 1 78 ? 3.996 -14.867 -9.703 1 95.06 78 HIS B CA 1
ATOM 1355 C C . HIS B 1 78 ? 3.027 -13.695 -9.586 1 95.06 78 HIS B C 1
ATOM 1357 O O . HIS B 1 78 ? 2.254 -13.43 -10.508 1 95.06 78 HIS B O 1
ATOM 1363 N N . LEU B 1 79 ? 3.092 -13.031 -8.422 1 93.56 79 LEU B N 1
ATOM 1364 C CA . LEU B 1 79 ? 2.201 -11.898 -8.188 1 93.56 79 LEU B CA 1
ATOM 1365 C C . LEU B 1 79 ? 2.492 -10.766 -9.164 1 93.56 79 LEU B C 1
ATOM 1367 O O . LEU B 1 79 ? 1.576 -10.062 -9.594 1 93.56 79 LEU B O 1
ATOM 1371 N N . GLN B 1 80 ? 3.732 -10.617 -9.531 1 88.56 80 GLN B N 1
ATOM 1372 C CA . GLN B 1 80 ? 4.125 -9.578 -10.469 1 88.56 80 GLN B CA 1
ATOM 1373 C C . GLN B 1 80 ? 3.615 -9.883 -11.875 1 88.56 80 GLN B C 1
ATOM 1375 O O . GLN B 1 80 ? 3.453 -8.977 -12.695 1 88.56 80 GLN B O 1
ATOM 1380 N N . LYS B 1 81 ? 3.336 -11.102 -12.156 1 89.75 81 LYS B N 1
ATOM 1381 C CA . LYS B 1 81 ? 2.859 -11.516 -13.469 1 89.75 81 LYS B CA 1
ATOM 1382 C C . LYS B 1 81 ? 1.344 -11.375 -13.57 1 89.75 81 LYS B C 1
ATOM 1384 O O . LYS B 1 81 ? 0.788 -11.383 -14.672 1 89.75 81 LYS B O 1
ATOM 1389 N N . GLU B 1 82 ? 0.688 -11.352 -12.469 1 91.19 82 GLU B N 1
ATOM 1390 C CA . GLU B 1 82 ? -0.765 -11.211 -12.453 1 91.19 82 GLU B CA 1
ATOM 1391 C C . GLU B 1 82 ? -1.188 -9.797 -12.844 1 91.19 82 GLU B C 1
ATOM 1393 O O . GLU B 1 82 ? -0.861 -8.836 -12.148 1 91.19 82 GLU B O 1
ATOM 1398 N N . PRO B 1 83 ? -1.929 -9.586 -13.914 1 86.75 83 PRO B N 1
ATOM 1399 C CA . PRO B 1 83 ? -2.24 -8.258 -14.445 1 86.75 83 PRO B CA 1
ATOM 1400 C C . PRO B 1 83 ? -3.053 -7.41 -13.469 1 86.75 83 PRO B C 1
ATOM 1402 O O . PRO B 1 83 ? -3 -6.18 -13.523 1 86.75 83 PRO B O 1
ATOM 1405 N N . SER B 1 84 ? -3.756 -7.969 -12.641 1 87.19 84 SER B N 1
ATOM 1406 C CA . SER B 1 84 ? -4.621 -7.219 -11.742 1 87.19 84 SER B CA 1
ATOM 1407 C C . SER B 1 84 ? -3.861 -6.75 -10.508 1 87.19 84 SER B C 1
ATOM 1409 O O . SER B 1 84 ? -4.391 -5.98 -9.703 1 87.19 84 SER B O 1
ATOM 1411 N N . PHE B 1 85 ? -2.615 -7.199 -10.352 1 89.56 85 PHE B N 1
ATOM 1412 C CA . PHE B 1 85 ? -1.855 -6.891 -9.148 1 89.56 85 PHE B CA 1
ATOM 1413 C C . PHE B 1 85 ? -0.619 -6.066 -9.484 1 89.56 85 PHE B C 1
ATOM 1415 O O . PHE B 1 85 ? -0.005 -6.254 -10.531 1 89.56 85 PHE B O 1
ATOM 1422 N N . GLU B 1 86 ? -0.326 -5.137 -8.633 1 85.44 86 GLU B N 1
ATOM 1423 C CA . GLU B 1 86 ? 1.014 -4.578 -8.492 1 85.44 86 GLU B CA 1
ATOM 1424 C C . GLU B 1 86 ? 1.708 -5.121 -7.242 1 85.44 86 GLU B C 1
ATOM 1426 O O . GLU B 1 86 ? 1.197 -4.98 -6.129 1 85.44 86 GLU B O 1
ATOM 1431 N N . ALA B 1 87 ? 2.783 -5.727 -7.484 1 88 87 ALA B N 1
ATOM 1432 C CA . ALA B 1 87 ? 3.488 -6.34 -6.359 1 88 87 ALA B CA 1
ATOM 1433 C C . ALA B 1 87 ? 4.949 -5.898 -6.32 1 88 87 ALA B C 1
ATOM 1435 O O . ALA B 1 87 ? 5.586 -5.746 -7.367 1 88 87 ALA B O 1
ATOM 1436 N N . GLY B 1 88 ? 5.379 -5.621 -5.125 1 82 88 GLY B N 1
ATOM 1437 C CA . GLY B 1 88 ? 6.77 -5.23 -4.941 1 82 88 GLY B CA 1
ATOM 1438 C C . GLY B 1 88 ? 7.312 -5.586 -3.572 1 82 88 GLY B C 1
ATOM 1439 O O . GLY B 1 88 ? 6.555 -5.953 -2.674 1 82 88 GLY B O 1
ATOM 1440 N N . ARG B 1 89 ? 8.695 -5.504 -3.48 1 75.31 89 ARG B N 1
ATOM 1441 C CA . ARG B 1 89 ? 9.367 -5.727 -2.203 1 75.31 89 ARG B CA 1
ATOM 1442 C C . ARG B 1 89 ? 9.32 -4.473 -1.334 1 75.31 89 ARG B C 1
ATOM 1444 O O . ARG B 1 89 ? 9.461 -3.357 -1.837 1 75.31 89 ARG B O 1
ATOM 1451 N N . SER B 1 90 ? 8.789 -4.711 -0.093 1 66 90 SER B N 1
ATOM 1452 C CA . SER B 1 90 ? 8.852 -3.582 0.831 1 66 90 SER B CA 1
ATOM 1453 C C . SER B 1 90 ? 10.258 -3.389 1.374 1 66 90 SER B C 1
ATOM 1455 O O . SER B 1 90 ? 10.922 -4.355 1.751 1 66 90 SER B O 1
ATOM 1457 N N . LEU B 1 91 ? 10.992 -2.43 0.86 1 54.78 91 LEU B N 1
ATOM 1458 C CA . LEU B 1 91 ? 12.32 -2.184 1.397 1 54.78 91 LEU B CA 1
ATOM 1459 C C . LEU B 1 91 ? 12.258 -1.888 2.893 1 54.78 91 LEU B C 1
ATOM 1461 O O . LEU B 1 91 ? 12.055 -0.74 3.295 1 54.78 91 LEU B O 1
ATOM 1465 N N . MET B 1 92 ? 11.422 -2.48 3.527 1 50.88 92 MET B N 1
ATOM 1466 C CA . MET B 1 92 ? 11.602 -2.152 4.938 1 50.88 92 MET B CA 1
ATOM 1467 C C . MET B 1 92 ? 12.992 -2.568 5.422 1 50.88 92 MET B C 1
ATOM 1469 O O . MET B 1 92 ? 13.727 -3.238 4.699 1 50.88 92 MET B O 1
ATOM 1473 N N . PHE B 1 93 ? 12.992 -2.713 6.934 1 43.03 93 PHE B N 1
ATOM 1474 C CA . PHE B 1 93 ? 14.086 -2.818 7.895 1 43.03 93 PHE B CA 1
ATOM 1475 C C . PHE B 1 93 ? 14.914 -4.07 7.637 1 43.03 93 PHE B C 1
ATOM 1477 O O . PHE B 1 93 ? 14.367 -5.145 7.387 1 43.03 93 PHE B O 1
ATOM 1484 N N . PRO B 1 94 ? 16.094 -3.863 7.227 1 35.78 94 PRO B N 1
ATOM 1485 C CA . PRO B 1 94 ? 16.906 -5.055 7.504 1 35.78 94 PRO B CA 1
ATOM 1486 C C . PRO B 1 94 ? 16.5 -5.762 8.797 1 35.78 94 PRO B C 1
ATOM 1488 O O . PRO B 1 94 ? 16.203 -5.105 9.797 1 35.78 94 PRO B O 1
ATOM 1491 N N . ALA B 1 95 ? 15.797 -6.852 8.875 1 28.8 95 ALA B N 1
ATOM 1492 C CA . ALA B 1 95 ? 16.062 -7.582 10.109 1 28.8 95 ALA B CA 1
ATOM 1493 C C . ALA B 1 95 ? 17.516 -7.414 10.547 1 28.8 95 ALA B C 1
ATOM 1495 O O . ALA B 1 95 ? 18.438 -7.754 9.797 1 28.8 95 ALA B O 1
ATOM 1496 N N . PHE B 1 96 ? 17.938 -6.254 11.117 1 24.05 96 PHE B N 1
ATOM 1497 C CA . PHE B 1 96 ? 19.203 -6.484 11.812 1 24.05 96 PHE B CA 1
ATOM 1498 C C . PHE B 1 96 ? 19.094 -7.691 12.742 1 24.05 96 PHE B C 1
ATOM 1500 O O . PHE B 1 96 ? 18.062 -7.91 13.367 1 24.05 96 PHE B O 1
#

Foldseek 3Di:
DDDDDDDDDDDPPVPPDPDDPVRVVVLQVVLQVLLQVLQVVLVVQCVVVVQVVQWPDWDDGHSHNDIDTDGDVVSQVSQVPDPVHDGDDDPDDPPD/DDDDDDDDDDDPPVPPDPDDPVRVVVLQVVLQVLLQVLQVVLVVQCVVVVQVVQWDDWDDGHSHNDIDTDGDVVSQVSQVPDPVHDGDDDPDDPPD